Protein AF-0000000078570495 (afdb_homodimer)

Foldseek 3Di:
DPPPPPPPPPPPPPPPVPQVCLPDDPPLQLVLVFQWKFKWAFADWDPDPPLDDPQKTKTFIDTPGTLHHDPVDPDADRIEIFGHPVVSFTDDDDHGFIWIWTHYADPVRHHYGTPNHDIDRPVPDDPVRVVCSVVVVRDSDPDDPD/DPPPPPPPPPPPPPPPVPQVCLPDDPPLQLVLVFQWKFKWAWADWDPDPPLDDPQKTKTFIHTPGTLHHDPVDPDADRIEIFGHPVVSFTDDDDHGFIWIWTHYADPVRHHYGTPNHDIDRPVPDDPVRVVCSVVVVRDSDPDDPD

Secondary structure (DSSP, 8-state):
--------------------------HHHHHHH-SEEEEEEEEEEE--TTSSSTTEEEEEEEEEEEEE--TT-SS--SEEEEE-TTTS------TT-EEEEEEEEBTTSPEE--TTS-EEEGGGS-HHHHHHHHTT----------/--------------------------HHHHHHH-SEEEEEEEEEEE--TTSSSTTEEEEEEEEEEEEE--TT-SS--SEEEEE-TTTS------TT-EEEEEEEEBTTSPEEE-TTS-EEEGGGS-HHHHHHHHTT----------

Organism: NCBI:txid53326

Radius of gyration: 22.74 Å; Cα contacts (8 Å, |Δi|>4): 563; chains: 2; bounding box: 82×47×49 Å

Nearest PDB structures (foldseek):
  3ma2-assembly1_C  TM=8.320E-01  e=5.431E-08  Homo sapiens
  6n9d-assembly1_B  TM=8.183E-01  e=1.047E-07  Homo sapiens
  1uap-assembly1_A  TM=7.270E-01  e=1.012E-06  Homo sapiens
  1xwe-assembly1_A  TM=6.050E-01  e=6.772E-04  Homo sapiens
  7op0-assembly1_A  TM=6.459E-01  e=1.562E-03  Homo sapiens

InterPro domains:
  IPR001134 Netrin domain [PS50189] (20-140)
  IPR001820 Protease inhibitor I35 (TIMP) [PF00965] (19-134)
  IPR001820 Protease inhibitor I35 (TIMP) [PTHR11844] (4-133)
  IPR001820 Protease inhibitor I35 (TIMP) [SM00206] (20-146)
  IPR008993 Tissue inhibitor of metalloproteinases-like, OB-fold [G3DSA:2.40.50.120] (20-140)
  IPR008993 Tissue inhibitor of metalloproteinases-like, OB-fold [SSF50242] (20-145)

Solvent-accessible surface area (backbone atoms only — not comparable to full-atom values): 16804 Å² total; per-residue (Å²): 135,82,79,75,76,76,76,74,74,75,73,72,74,68,72,62,73,43,55,63,60,39,56,86,65,61,66,60,62,39,56,46,49,26,48,29,28,34,30,30,37,28,75,37,74,46,83,54,77,83,63,50,58,55,68,44,42,28,30,36,40,44,78,77,42,79,72,42,61,54,89,88,53,91,71,81,54,48,41,40,34,20,45,26,83,81,40,71,48,25,43,86,76,63,66,73,38,51,31,33,38,22,21,44,46,28,57,86,48,39,33,38,37,37,52,67,34,39,71,39,54,50,86,74,53,49,71,67,56,51,49,36,53,75,64,62,67,62,81,68,70,85,73,67,89,122,135,82,78,76,76,76,77,73,76,76,73,72,73,68,71,63,72,43,54,63,61,39,55,85,64,60,67,61,60,38,55,48,48,26,48,30,29,32,31,32,36,28,73,38,74,46,83,54,77,81,62,49,60,54,68,45,41,27,31,37,40,45,81,76,44,78,71,40,58,54,89,88,52,90,71,79,54,48,40,39,34,20,44,25,84,81,40,70,47,25,43,86,77,63,65,72,40,52,29,34,37,23,21,45,48,27,58,86,50,41,32,38,37,37,52,69,35,38,72,41,54,49,86,72,52,48,72,66,57,52,49,35,52,75,63,62,67,64,82,69,69,85,72,67,89,122

Sequence (292 aa):
MQMMLFMTVFFACTVVAHGCSCLEAPLEEMYCRSEYVTRVIVKGEDRSREAGPIGFIVYNVEHMKIYKKPGNVQELSTNVTTRGPQSYCGAPLEVGYDFLIGGSLSWNGMLDHSLCDLREHWDLLSPDEKDRLMCKAFKCGTEACSMQMMLFMTVFFACTVVAHGCSCLEAPLEEMYCRSEYVTRVIVKGEDRSREAGPIGFIVYNVEHMKIYKKPGNVQELSTNVTTRGPQSYCGAPLEVGYDFLIGGSLSWNGMLDHSLCDLREHWDLLSPDEKDRLMCKAFKCGTEACS

Structure (mmCIF, N/CA/C/O backbone):
data_AF-0000000078570495-model_v1
#
loop_
_entity.id
_entity.type
_entity.pdbx_description
1 polymer 'Uncharacterized protein'
#
loop_
_atom_site.group_PDB
_atom_site.id
_atom_site.type_symbol
_atom_site.label_atom_id
_atom_site.label_alt_id
_atom_site.label_comp_id
_atom_site.label_asym_id
_atom_site.label_entity_id
_atom_site.label_seq_id
_atom_site.pdbx_PDB_ins_code
_atom_site.Cartn_x
_atom_site.Cartn_y
_atom_site.Cartn_z
_atom_site.occupancy
_atom_site.B_iso_or_equiv
_atom_site.auth_seq_id
_atom_site.auth_comp_id
_atom_site.auth_asym_id
_atom_site.auth_atom_id
_atom_site.pdbx_PDB_model_num
ATOM 1 N N . MET A 1 1 ? -57.656 20.781 -25.797 1 39.16 1 MET A N 1
ATOM 2 C CA . MET A 1 1 ? -56.25 20.531 -26.141 1 39.16 1 MET A CA 1
ATOM 3 C C . MET A 1 1 ? -55.344 20.609 -24.906 1 39.16 1 MET A C 1
ATOM 5 O O . MET A 1 1 ? -54.938 21.703 -24.516 1 39.16 1 MET A O 1
ATOM 9 N N . GLN A 1 2 ? -55.844 19.922 -23.75 1 39.97 2 GLN A N 1
ATOM 10 C CA . GLN A 1 2 ? -55.188 19.719 -22.469 1 39.97 2 GLN A CA 1
ATOM 11 C C . GLN A 1 2 ? -53.781 19.141 -22.656 1 39.97 2 GLN A C 1
ATOM 13 O O . GLN A 1 2 ? -53.625 18.062 -23.25 1 39.97 2 GLN A O 1
ATOM 18 N N . MET A 1 3 ? -52.781 20.047 -22.844 1 39.97 3 MET A N 1
ATOM 19 C CA . MET A 1 3 ? -51.344 19.781 -22.812 1 39.97 3 MET A CA 1
ATOM 20 C C . MET A 1 3 ? -51 18.875 -21.625 1 39.97 3 MET A C 1
ATOM 22 O O . MET A 1 3 ? -51.219 19.266 -20.469 1 39.97 3 MET A O 1
ATOM 26 N N . MET A 1 4 ? -51.25 17.562 -21.703 1 38.94 4 MET A N 1
ATOM 27 C CA . MET A 1 4 ? -50.656 16.578 -20.797 1 38.94 4 MET A CA 1
ATOM 28 C C . MET A 1 4 ? -49.156 16.859 -20.609 1 38.94 4 MET A C 1
ATOM 30 O O . MET A 1 4 ? -48.375 16.828 -21.562 1 38.94 4 MET A O 1
ATOM 34 N N . LEU A 1 5 ? -48.781 17.812 -19.734 1 41.22 5 LEU A N 1
ATOM 35 C CA . LEU A 1 5 ? -47.438 18.016 -19.203 1 41.22 5 LEU A CA 1
ATOM 36 C C . LEU A 1 5 ? -46.812 16.688 -18.828 1 41.22 5 LEU A C 1
ATOM 38 O O . LEU A 1 5 ? -47.281 16 -17.922 1 41.22 5 LEU A O 1
ATOM 42 N N . PHE A 1 6 ? -46.312 15.938 -19.812 1 43.41 6 PHE A N 1
ATOM 43 C CA . PHE A 1 6 ? -45.375 14.828 -19.562 1 43.41 6 PHE A CA 1
ATOM 44 C C . PHE A 1 6 ? -44.25 15.25 -18.641 1 43.41 6 PHE A C 1
ATOM 46 O O . PHE A 1 6 ? -43.406 16.047 -19.016 1 43.41 6 PHE A O 1
ATOM 53 N N . MET A 1 7 ? -44.5 15.352 -17.328 1 40.94 7 MET A N 1
ATOM 54 C CA . MET A 1 7 ? -43.469 15.453 -16.312 1 40.94 7 MET A CA 1
ATOM 55 C C . MET A 1 7 ? -42.375 14.398 -16.562 1 40.94 7 MET A C 1
ATOM 57 O O . MET A 1 7 ? -42.625 13.203 -16.406 1 40.94 7 MET A O 1
ATOM 61 N N . THR A 1 8 ? -41.531 14.609 -17.594 1 44.56 8 THR A N 1
ATOM 62 C CA . THR A 1 8 ? -40.281 13.828 -17.703 1 44.56 8 THR A CA 1
ATOM 63 C C . THR A 1 8 ? -39.531 13.828 -16.391 1 44.56 8 THR A C 1
ATOM 65 O O . THR A 1 8 ? -39.062 14.883 -15.938 1 44.56 8 THR A O 1
ATOM 68 N N . VAL A 1 9 ? -39.969 13.039 -15.453 1 41.94 9 VAL A N 1
ATOM 69 C CA . VAL A 1 9 ? -39.156 12.75 -14.281 1 41.94 9 VAL A CA 1
ATOM 70 C C . VAL A 1 9 ? -37.75 12.359 -14.711 1 41.94 9 VAL A C 1
ATOM 72 O O . VAL A 1 9 ? -37.562 11.312 -15.336 1 41.94 9 VAL A O 1
ATOM 75 N N . PHE A 1 10 ? -36.969 13.375 -15.094 1 41.5 10 PHE A N 1
ATOM 76 C CA . PHE A 1 10 ? -35.531 13.188 -15.234 1 41.5 10 PHE A CA 1
ATOM 77 C C . PHE A 1 10 ? -34.938 12.492 -14 1 41.5 10 PHE A C 1
ATOM 79 O O . PHE A 1 10 ? -34.875 13.078 -12.922 1 41.5 10 PHE A O 1
ATOM 86 N N . PHE A 1 11 ? -35.188 11.195 -13.922 1 39.88 11 PHE A N 1
ATOM 87 C CA . PHE A 1 11 ? -34.469 10.414 -12.93 1 39.88 11 PHE A CA 1
ATOM 88 C C . PHE A 1 11 ? -32.969 10.594 -13.086 1 39.88 11 PHE A C 1
ATOM 90 O O . PHE A 1 11 ? -32.375 10.102 -14.047 1 39.88 11 PHE A O 1
ATOM 97 N N . ALA A 1 12 ? -32.438 11.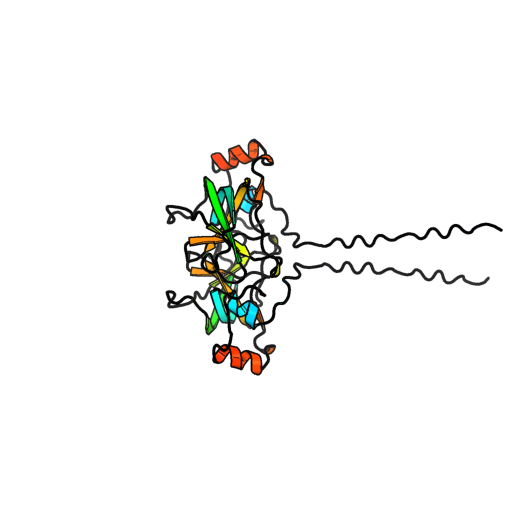75 -12.641 1 38.22 12 ALA A N 1
ATOM 98 C CA . ALA A 1 12 ? -31 11.914 -12.477 1 38.22 12 ALA A CA 1
ATOM 99 C C . ALA A 1 12 ? -30.375 10.688 -11.82 1 38.22 12 ALA A C 1
ATOM 101 O O . ALA A 1 12 ? -30.641 10.398 -10.648 1 38.22 12 ALA A O 1
ATOM 102 N N . CYS A 1 13 ? -30.203 9.641 -12.609 1 37.12 13 CYS A N 1
ATOM 103 C CA . CYS A 1 13 ? -29.281 8.609 -12.156 1 37.12 13 CYS A CA 1
ATOM 104 C C . CYS A 1 13 ? -28 9.219 -11.609 1 37.12 13 CYS A C 1
ATOM 106 O O . CYS A 1 13 ? -27.219 9.812 -12.352 1 37.12 13 CYS A O 1
ATOM 108 N N . THR A 1 14 ? -28.156 9.898 -10.492 1 37.22 14 THR A N 1
ATOM 109 C CA . THR A 1 14 ? -26.922 10.234 -9.805 1 37.22 14 THR A CA 1
ATOM 110 C C . THR A 1 14 ? -25.969 9.039 -9.781 1 37.22 14 THR A C 1
ATOM 112 O O . THR A 1 14 ? -26.312 7.984 -9.242 1 37.22 14 THR A O 1
ATOM 115 N N . VAL A 1 15 ? -25.422 8.773 -10.953 1 38.72 15 VAL A N 1
ATOM 116 C CA . VAL A 1 15 ? -24.25 7.902 -10.875 1 38.72 15 VAL A CA 1
ATOM 117 C C . VAL A 1 15 ? -23.406 8.297 -9.672 1 38.72 15 VAL A C 1
ATOM 119 O O . VAL A 1 15 ? -22.891 9.422 -9.602 1 38.72 15 VAL A O 1
ATOM 122 N N . VAL A 1 16 ? -23.891 7.992 -8.469 1 36.19 16 VAL A N 1
ATOM 123 C CA . VAL A 1 16 ? -22.938 8.039 -7.367 1 36.19 16 VAL A CA 1
ATOM 124 C C . VAL A 1 16 ? -21.641 7.355 -7.781 1 36.19 16 VAL A C 1
ATOM 126 O O . VAL A 1 16 ? -21.609 6.148 -8.031 1 36.19 16 VAL A O 1
ATOM 129 N N . ALA A 1 17 ? -20.906 7.953 -8.641 1 39.78 17 ALA A N 1
ATOM 130 C CA . ALA A 1 17 ? -19.531 7.492 -8.773 1 39.78 17 ALA A CA 1
ATOM 131 C C . ALA A 1 17 ? -18.969 7.02 -7.43 1 39.78 17 ALA A C 1
ATOM 133 O O . ALA A 1 17 ? -18.938 7.789 -6.469 1 39.78 17 ALA A O 1
ATOM 134 N N . HIS A 1 18 ? -19.422 5.922 -6.941 1 40.5 18 HIS A N 1
ATOM 135 C CA . HIS A 1 18 ? -18.844 5.344 -5.734 1 40.5 18 HIS A CA 1
ATOM 136 C C . HIS A 1 18 ? -17.312 5.359 -5.801 1 40.5 18 HIS A C 1
ATOM 138 O O . HIS A 1 18 ? -16.719 4.52 -6.469 1 40.5 18 HIS A O 1
ATOM 144 N N . GLY A 1 19 ? -16.672 6.453 -6.027 1 42.5 19 GLY A N 1
ATOM 145 C CA . GLY A 1 19 ? -15.258 6.488 -5.703 1 42.5 19 GLY A CA 1
ATOM 146 C C . GLY A 1 19 ? -14.891 5.566 -4.559 1 42.5 19 GLY A C 1
ATOM 147 O O . GLY A 1 19 ? -15.766 4.984 -3.912 1 42.5 19 GLY A O 1
ATOM 148 N N . CYS A 1 20 ? -13.562 4.812 -4.594 1 47.94 20 CYS A N 1
ATOM 149 C CA . CYS A 1 20 ? -13.133 4.039 -3.432 1 47.94 20 CYS A CA 1
ATOM 150 C C . CYS A 1 20 ? -13.523 4.742 -2.135 1 47.94 20 CYS A C 1
ATOM 152 O O . CYS A 1 20 ? -13.219 5.922 -1.949 1 47.94 20 CYS A O 1
ATOM 154 N N . SER A 1 21 ? -14.773 4.68 -1.753 1 47.34 21 SER A N 1
ATOM 155 C CA . SER A 1 21 ? -15.109 5.164 -0.418 1 47.34 21 SER A CA 1
ATOM 156 C C . SER A 1 21 ? -13.977 4.895 0.568 1 47.34 21 SER A C 1
ATOM 158 O O . SER A 1 21 ? -13.883 3.803 1.13 1 47.34 21 SER A O 1
ATOM 160 N N . CYS A 1 22 ? -12.664 4.957 0.155 1 53.16 22 CYS A N 1
ATOM 161 C CA . CYS A 1 22 ? -11.781 4.793 1.304 1 53.16 22 CYS A CA 1
ATOM 162 C C . CYS A 1 22 ? -12.383 5.434 2.549 1 53.16 22 CYS A C 1
ATOM 164 O O . CYS A 1 22 ? -12.797 6.59 2.516 1 53.16 22 CYS A O 1
ATOM 166 N N . LEU A 1 23 ? -13.383 4.66 3.146 1 53.81 23 LEU A N 1
ATOM 167 C CA . LEU A 1 23 ? -14.094 5.027 4.367 1 53.81 23 LEU A CA 1
ATOM 168 C C . LEU A 1 23 ? -13.281 6.02 5.195 1 53.81 23 LEU A C 1
ATOM 170 O O . LEU A 1 23 ? -12.086 5.809 5.426 1 53.81 23 LEU A O 1
ATOM 174 N N . GLU A 1 24 ? -13.734 7.211 5.246 1 67.25 24 GLU A N 1
ATOM 175 C CA . GLU A 1 24 ? -13.258 8.188 6.223 1 67.25 24 GLU A CA 1
ATOM 176 C C . GLU A 1 24 ? -13.289 7.605 7.637 1 67.25 24 GLU A C 1
ATOM 178 O O . GLU A 1 24 ? -14.312 7.078 8.07 1 67.25 24 GLU A O 1
ATOM 183 N N . ALA A 1 25 ? -12.188 7.262 8.266 1 81.88 25 ALA A N 1
ATOM 184 C CA . ALA A 1 25 ? -12.031 6.852 9.656 1 81.88 25 ALA A CA 1
ATOM 185 C C . ALA A 1 25 ? -11.57 8.016 10.523 1 81.88 25 ALA A C 1
ATOM 187 O O . ALA A 1 25 ? -10.984 8.984 10.016 1 81.88 25 ALA A O 1
ATOM 188 N N . PRO A 1 26 ? -12.07 8.023 11.82 1 87.5 26 PRO A N 1
ATOM 189 C CA . PRO A 1 26 ? -11.555 9.055 12.727 1 87.5 26 PRO A CA 1
ATOM 190 C C . PRO A 1 26 ? -10.031 9.148 12.711 1 87.5 26 PRO A C 1
ATOM 192 O O . PRO A 1 26 ? -9.352 8.156 12.43 1 87.5 26 PRO A O 1
ATOM 195 N N . LEU A 1 27 ? -9.5 10.305 13.055 1 93.19 27 LEU A N 1
ATOM 196 C CA . LEU A 1 27 ? -8.062 10.578 13.016 1 93.19 27 LEU A CA 1
ATOM 197 C C . LEU A 1 27 ? -7.297 9.562 13.852 1 93.19 27 LEU A C 1
ATOM 199 O O . LEU A 1 27 ? -6.25 9.062 13.43 1 93.19 27 LEU A O 1
ATOM 203 N N . GLU A 1 28 ? -7.832 9.25 15.016 1 91.88 28 GLU A N 1
ATOM 204 C CA . GLU A 1 28 ? -7.152 8.32 15.922 1 91.88 28 GLU A CA 1
ATOM 205 C C . GLU A 1 28 ? -6.953 6.957 15.266 1 91.88 28 GLU A C 1
ATOM 207 O O . GLU A 1 28 ? -5.871 6.375 15.352 1 91.88 28 GLU A O 1
ATOM 212 N N . GLU A 1 29 ? -7.914 6.453 14.656 1 87.44 29 GLU A N 1
ATOM 213 C CA . GLU A 1 29 ? -7.824 5.16 13.984 1 87.44 29 GLU A CA 1
ATOM 214 C C . GLU A 1 29 ? -6.805 5.199 12.852 1 87.44 29 GLU A C 1
ATOM 216 O O . GLU A 1 29 ? -6 4.281 12.695 1 87.44 29 GLU A O 1
ATOM 221 N N . MET A 1 30 ? -6.852 6.262 12.094 1 91.12 30 MET A N 1
ATOM 222 C CA . MET A 1 30 ? -5.918 6.395 10.977 1 91.12 30 MET A CA 1
ATOM 223 C C . MET A 1 30 ? -4.484 6.516 11.484 1 91.12 30 MET A C 1
ATOM 225 O O . MET A 1 30 ? -3.566 5.938 10.898 1 91.12 30 MET A O 1
ATOM 229 N N . TYR A 1 31 ? -4.375 7.23 12.555 1 93.31 31 TYR A N 1
ATOM 230 C CA . TYR A 1 31 ? -3.066 7.355 13.195 1 93.31 31 TYR A CA 1
ATOM 231 C C . TYR A 1 31 ? -2.537 5.992 13.625 1 93.31 31 TYR A C 1
ATOM 233 O O . TYR A 1 31 ? -1.381 5.656 13.352 1 93.31 31 TYR A O 1
ATOM 241 N N . CYS A 1 32 ? -3.383 5.219 14.18 1 91 32 CYS A N 1
ATOM 242 C CA . CYS A 1 32 ? -2.965 3.949 14.766 1 91 32 CYS A CA 1
ATOM 243 C C . CYS A 1 32 ? -2.613 2.938 13.68 1 91 32 CYS A C 1
ATOM 245 O O . CYS A 1 32 ? -1.708 2.121 13.859 1 91 32 CYS A O 1
ATOM 247 N N . ARG A 1 33 ? -3.111 2.992 12.562 1 87.62 33 ARG A N 1
ATOM 248 C CA . ARG A 1 33 ? -2.857 2.004 11.516 1 87.62 33 ARG A CA 1
ATOM 249 C C . ARG A 1 33 ? -1.683 2.422 10.641 1 87.62 33 ARG A C 1
ATOM 251 O O . ARG A 1 33 ? -1.211 1.642 9.812 1 87.62 33 ARG A O 1
ATOM 258 N N . SER A 1 34 ? -1.249 3.635 10.898 1 92.25 34 SER A N 1
ATOM 259 C CA . SER A 1 34 ? -0.154 4.145 10.078 1 92.25 34 SER A CA 1
ATOM 260 C C . SER A 1 34 ? 1.2 3.771 10.672 1 92.25 34 SER A C 1
ATOM 262 O O . SER A 1 34 ? 1.369 3.766 11.891 1 92.25 34 SER A O 1
ATOM 264 N N . GLU A 1 35 ? 2.15 3.533 9.82 1 91.56 35 GLU A N 1
ATOM 265 C CA . GLU A 1 35 ? 3.521 3.318 10.266 1 91.56 35 GLU A CA 1
ATOM 266 C C . GLU A 1 35 ? 4.262 4.645 10.438 1 91.56 35 GLU A C 1
ATOM 268 O O . GLU A 1 35 ? 5.148 4.762 11.289 1 91.56 35 GLU A O 1
ATOM 273 N N . TYR A 1 36 ? 3.84 5.539 9.664 1 95.44 36 TYR A N 1
ATOM 274 C CA . TYR A 1 36 ? 4.332 6.898 9.844 1 95.44 36 TYR A CA 1
ATOM 275 C C . TYR A 1 36 ? 3.188 7.902 9.828 1 95.44 36 TYR A C 1
ATOM 277 O O . TYR A 1 36 ? 2.152 7.664 9.203 1 95.44 36 TYR A O 1
ATOM 285 N N . VAL A 1 37 ? 3.359 8.977 10.516 1 97.62 37 VAL A N 1
ATOM 286 C CA . VAL A 1 37 ? 2.477 10.133 10.469 1 97.62 37 VAL A CA 1
ATOM 287 C C . VAL A 1 37 ? 3.307 11.414 10.531 1 97.62 37 VAL A C 1
ATOM 289 O O . VAL A 1 37 ? 4.113 11.602 11.445 1 97.62 37 VAL A O 1
ATOM 292 N N . THR A 1 38 ? 3.082 12.312 9.586 1 98.56 38 THR A N 1
ATOM 293 C CA . THR A 1 38 ? 3.895 13.523 9.516 1 98.56 38 THR A CA 1
ATOM 294 C C . THR A 1 38 ? 3.119 14.664 8.859 1 98.56 38 THR A C 1
ATOM 296 O O . THR A 1 38 ? 2.277 14.422 7.992 1 98.56 38 THR A O 1
ATOM 299 N N . ARG A 1 39 ? 3.346 15.82 9.367 1 98.81 39 ARG A N 1
ATOM 300 C CA . ARG A 1 39 ? 2.896 17.016 8.672 1 98.81 39 ARG A CA 1
ATOM 301 C C . ARG A 1 39 ? 3.898 17.438 7.602 1 98.81 39 ARG A C 1
ATOM 303 O O . ARG A 1 39 ? 5.094 17.562 7.875 1 98.81 39 ARG A O 1
ATOM 310 N N . VAL A 1 40 ? 3.4 17.703 6.418 1 98.81 40 VAL A N 1
ATOM 311 C CA . VAL A 1 40 ? 4.352 17.984 5.348 1 98.81 40 VAL A CA 1
ATOM 312 C C . VAL A 1 40 ? 3.838 19.141 4.496 1 98.81 40 VAL A C 1
ATOM 314 O O . VAL A 1 40 ? 2.627 19.359 4.402 1 98.81 40 VAL A O 1
ATOM 317 N N . ILE A 1 41 ? 4.801 19.859 3.896 1 98.88 41 ILE A N 1
ATOM 318 C CA . ILE A 1 41 ? 4.547 20.719 2.742 1 98.88 41 ILE A CA 1
ATOM 319 C C . ILE A 1 41 ? 5.012 20.016 1.469 1 98.88 41 ILE A C 1
ATOM 321 O O . ILE A 1 41 ? 6.145 19.531 1.398 1 98.88 41 ILE A O 1
ATOM 325 N N . VAL A 1 42 ? 4.121 19.906 0.521 1 98.69 42 VAL A N 1
ATOM 326 C CA . VAL A 1 42 ? 4.469 19.266 -0.746 1 98.69 42 VAL A CA 1
ATOM 327 C C . VAL A 1 42 ? 5.219 20.25 -1.634 1 98.69 42 VAL A C 1
ATOM 329 O O . VAL A 1 42 ? 4.664 21.281 -2.031 1 98.69 42 VAL A O 1
ATOM 332 N N . LYS A 1 43 ? 6.473 19.922 -1.957 1 98.56 43 LYS A N 1
ATOM 333 C CA . LYS A 1 43 ? 7.332 20.875 -2.672 1 98.56 43 LYS A CA 1
ATOM 334 C C . LYS A 1 43 ? 7.223 20.672 -4.18 1 98.56 43 LYS A C 1
ATOM 336 O O . LYS A 1 43 ? 7.402 21.625 -4.949 1 98.56 43 LYS A O 1
ATOM 341 N N . GLY A 1 44 ? 6.922 19.422 -4.652 1 97.62 44 GLY A N 1
ATOM 342 C CA . GLY A 1 44 ? 6.816 19.141 -6.078 1 97.62 44 GLY A CA 1
ATOM 343 C C . GLY A 1 44 ? 6.73 17.672 -6.402 1 97.62 44 GLY A C 1
ATOM 344 O O . GLY A 1 44 ? 6.719 16.828 -5.496 1 97.62 44 GLY A O 1
ATOM 345 N N . GLU A 1 45 ? 6.555 17.422 -7.676 1 95.06 45 GLU A N 1
ATOM 346 C CA . GLU A 1 45 ? 6.555 16.062 -8.203 1 95.06 45 GLU A CA 1
ATOM 347 C C . GLU A 1 45 ? 7.883 15.727 -8.867 1 95.06 45 GLU A C 1
ATOM 349 O O . GLU A 1 45 ? 8.43 16.547 -9.617 1 95.06 45 GLU A O 1
ATOM 354 N N . ASP A 1 46 ? 8.391 14.625 -8.445 1 92.38 46 ASP A N 1
ATOM 355 C CA . ASP A 1 46 ? 9.547 14.094 -9.156 1 92.38 46 ASP A CA 1
ATOM 356 C C . ASP A 1 46 ? 9.125 13.156 -10.281 1 92.38 46 ASP A C 1
ATOM 358 O O . ASP A 1 46 ? 8.703 12.023 -10.031 1 92.38 46 ASP A O 1
ATOM 362 N N . ARG A 1 47 ? 9.328 13.5 -11.484 1 83.12 47 ARG A N 1
ATOM 363 C CA . ARG A 1 47 ? 8.789 12.773 -12.633 1 83.12 47 ARG A CA 1
ATOM 364 C C . ARG A 1 47 ? 9.875 11.938 -13.305 1 83.12 47 ARG A C 1
ATOM 366 O O . ARG A 1 47 ? 9.648 11.344 -14.359 1 83.12 47 ARG A O 1
ATOM 373 N N . SER A 1 48 ? 11 11.914 -12.664 1 81.25 48 SER A N 1
ATOM 374 C CA . SER A 1 48 ? 12.055 11.102 -13.258 1 81.25 48 SER A CA 1
ATOM 375 C C . SER A 1 48 ? 11.742 9.617 -13.125 1 81.25 48 SER A C 1
ATOM 377 O O . SER A 1 48 ? 11.062 9.195 -12.18 1 81.25 48 SER A O 1
ATOM 379 N N . ARG A 1 49 ? 12.164 8.812 -14.055 1 68.5 49 ARG A N 1
ATOM 380 C CA . ARG A 1 49 ? 11.945 7.371 -14.07 1 68.5 49 ARG A CA 1
ATOM 381 C C . ARG A 1 49 ? 12.625 6.707 -12.875 1 68.5 49 ARG A C 1
ATOM 383 O O . ARG A 1 49 ? 12.211 5.629 -12.438 1 68.5 49 ARG A O 1
ATOM 390 N N . GLU A 1 50 ? 13.633 7.426 -12.406 1 75.38 50 GLU A N 1
ATOM 391 C CA . GLU A 1 50 ? 14.43 6.859 -11.32 1 75.38 50 GLU A CA 1
ATOM 392 C C . GLU A 1 50 ? 13.836 7.207 -9.961 1 75.38 50 GLU A C 1
ATOM 394 O O . GLU A 1 50 ? 14.289 6.703 -8.93 1 75.38 50 GLU A O 1
ATOM 399 N N . ALA A 1 51 ? 12.828 7.898 -10.07 1 74.31 51 ALA A N 1
ATOM 400 C CA . ALA A 1 51 ? 12.328 8.43 -8.805 1 74.31 51 ALA A CA 1
ATOM 401 C C . ALA A 1 51 ? 11.648 7.344 -7.98 1 74.31 51 ALA A C 1
ATOM 403 O O . ALA A 1 51 ? 11.711 7.355 -6.746 1 74.31 51 ALA A O 1
ATOM 404 N N . GLY A 1 52 ? 11.008 6.418 -8.758 1 77.12 52 GLY A N 1
ATOM 405 C CA . GLY A 1 52 ? 10.234 5.41 -8.047 1 77.12 52 GLY A CA 1
ATOM 406 C C . GLY A 1 52 ? 9.812 4.25 -8.93 1 77.12 52 GLY A C 1
ATOM 407 O O . GLY A 1 52 ? 10.25 4.145 -10.078 1 77.12 52 GLY A O 1
ATOM 408 N N . PRO A 1 53 ? 9.039 3.393 -8.297 1 78.94 53 PRO A N 1
ATOM 409 C CA . PRO A 1 53 ? 8.594 2.229 -9.062 1 78.94 53 PRO A CA 1
ATOM 410 C C . PRO A 1 53 ? 7.723 2.607 -10.266 1 78.94 53 PRO A C 1
ATOM 412 O O . PRO A 1 53 ? 7.129 3.689 -10.281 1 78.94 53 PRO A O 1
ATOM 415 N N . ILE A 1 54 ? 7.715 1.765 -11.18 1 80.06 54 ILE A N 1
ATOM 416 C CA . ILE A 1 54 ? 6.91 1.971 -12.375 1 80.06 54 ILE A CA 1
ATOM 417 C C . ILE A 1 54 ? 5.445 2.17 -11.984 1 80.06 54 ILE A C 1
ATOM 419 O O . ILE A 1 54 ? 4.914 1.431 -11.156 1 80.06 54 ILE A O 1
ATOM 423 N N . GLY A 1 55 ? 4.836 3.211 -12.57 1 82.25 55 GLY A N 1
ATOM 424 C CA . GLY A 1 55 ? 3.416 3.43 -12.359 1 82.25 55 GLY A CA 1
ATOM 425 C C . GLY A 1 55 ? 3.117 4.258 -11.125 1 82.25 55 GLY A C 1
ATOM 426 O O . GLY A 1 55 ? 1.952 4.48 -10.789 1 82.25 55 GLY A O 1
ATOM 427 N N . PHE A 1 56 ? 4.184 4.645 -10.508 1 87.75 56 PHE A N 1
ATOM 428 C CA . PHE A 1 56 ? 3.986 5.453 -9.312 1 87.75 56 PHE A CA 1
ATOM 429 C C . PHE A 1 56 ? 4.391 6.902 -9.57 1 87.75 56 PHE A C 1
ATOM 431 O O . PHE A 1 56 ? 5.156 7.184 -10.492 1 87.75 56 PHE A O 1
ATOM 438 N N . ILE A 1 57 ? 3.783 7.727 -8.773 1 92.44 57 ILE A N 1
ATOM 439 C CA . ILE A 1 57 ? 4.172 9.133 -8.695 1 92.44 57 ILE A CA 1
ATOM 440 C C . ILE A 1 57 ? 4.988 9.375 -7.43 1 92.44 57 ILE A C 1
ATOM 442 O O . ILE A 1 57 ? 4.656 8.859 -6.359 1 92.44 57 ILE A O 1
ATOM 446 N N . VAL A 1 58 ? 6.047 10.172 -7.578 1 95.81 58 VAL A N 1
ATOM 447 C CA . VAL A 1 58 ? 6.871 10.508 -6.418 1 95.81 58 VAL A CA 1
ATOM 448 C C . VAL A 1 58 ? 6.773 12.008 -6.133 1 95.81 58 VAL A C 1
ATOM 450 O O . VAL A 1 58 ? 6.973 12.828 -7.031 1 95.81 58 VAL A O 1
ATOM 453 N N . TYR A 1 59 ? 6.453 12.344 -4.871 1 97.5 59 TYR A N 1
ATOM 454 C CA . TYR A 1 59 ? 6.426 13.727 -4.414 1 97.5 59 TYR A CA 1
ATOM 455 C C . TYR A 1 59 ? 7.59 14.016 -3.475 1 97.5 59 TYR A C 1
ATOM 457 O O . TYR A 1 59 ? 7.926 13.188 -2.623 1 97.5 59 TYR A O 1
ATOM 465 N N . ASN A 1 60 ? 8.195 15.188 -3.693 1 98 60 ASN A N 1
ATOM 466 C CA . ASN A 1 60 ? 9.125 15.719 -2.705 1 98 60 ASN A CA 1
ATOM 467 C C . ASN A 1 60 ? 8.414 16.547 -1.645 1 98 60 ASN A C 1
ATOM 469 O O . ASN A 1 60 ? 7.629 17.438 -1.973 1 98 60 ASN A O 1
ATOM 473 N N . VAL A 1 61 ? 8.742 16.219 -0.402 1 98.44 61 VAL A N 1
ATOM 474 C CA . VAL A 1 61 ? 8.039 16.922 0.666 1 98.44 61 VAL A CA 1
ATOM 475 C C . VAL A 1 61 ? 9.047 17.469 1.671 1 98.44 61 VAL A C 1
ATOM 477 O O . VAL A 1 61 ? 10.203 17.062 1.694 1 98.44 61 VAL A O 1
ATOM 480 N N . GLU A 1 62 ? 8.664 18.453 2.365 1 98.69 62 GLU A N 1
ATOM 481 C CA . GLU A 1 62 ? 9.359 18.953 3.551 1 98.69 62 GLU A CA 1
ATOM 482 C C . GLU A 1 62 ? 8.609 18.578 4.824 1 98.69 62 GLU A C 1
ATOM 484 O O . GLU A 1 62 ? 7.445 18.953 5 1 98.69 62 GLU A O 1
ATOM 489 N N . HIS A 1 63 ? 9.297 17.844 5.672 1 98.62 63 HIS A N 1
ATOM 490 C CA . HIS A 1 63 ? 8.688 17.484 6.945 1 98.62 63 HIS A CA 1
ATOM 491 C C . HIS A 1 63 ? 8.633 18.688 7.887 1 98.62 63 HIS A C 1
ATOM 493 O O . HIS A 1 63 ? 9.68 19.219 8.289 1 98.62 63 HIS A O 1
ATOM 499 N N . MET A 1 64 ? 7.473 19.094 8.242 1 98.62 64 MET A N 1
ATOM 500 C CA . MET A 1 64 ? 7.309 20.172 9.211 1 98.62 64 MET A CA 1
ATOM 501 C C . MET A 1 64 ? 7.336 19.625 10.641 1 98.62 64 MET A C 1
ATOM 503 O O . MET A 1 64 ? 7.84 20.297 11.547 1 98.62 64 MET A O 1
ATOM 507 N N . LYS A 1 65 ? 6.789 18.453 10.805 1 97.81 65 LYS A N 1
ATOM 508 C CA . LYS A 1 65 ? 6.781 17.75 12.078 1 97.81 65 LYS A CA 1
ATOM 509 C C . LYS A 1 65 ? 6.461 16.266 11.883 1 97.81 65 LYS A C 1
ATOM 511 O O . LYS A 1 65 ? 5.527 15.922 11.156 1 97.81 65 LYS A O 1
ATOM 516 N N . ILE A 1 66 ? 7.25 15.438 12.477 1 97.75 66 ILE A N 1
ATOM 517 C CA . ILE A 1 66 ? 7.008 14 12.445 1 97.75 66 ILE A CA 1
ATOM 518 C C . ILE A 1 66 ? 6.32 13.562 13.742 1 97.75 66 ILE A C 1
ATOM 520 O O . ILE A 1 66 ? 6.867 13.742 14.828 1 97.75 66 ILE A O 1
ATOM 524 N N . TYR A 1 67 ? 5.148 12.945 13.586 1 97.12 67 TYR A N 1
ATOM 525 C CA . TYR A 1 67 ? 4.363 12.562 14.75 1 97.12 67 TYR A CA 1
ATOM 526 C C . TYR A 1 67 ? 4.512 11.07 15.047 1 97.12 67 TYR A C 1
ATOM 528 O O . TYR A 1 67 ? 4.254 10.625 16.172 1 97.12 67 TYR A O 1
ATOM 536 N N . LYS A 1 68 ? 4.859 10.312 14.047 1 95 68 LYS A N 1
ATOM 537 C CA . LYS A 1 68 ? 4.988 8.867 14.195 1 95 68 LYS A CA 1
ATOM 538 C C . LYS A 1 68 ? 5.984 8.297 13.195 1 95 68 LYS A C 1
ATOM 540 O O . LYS A 1 68 ? 5.992 8.688 12.023 1 95 68 LYS A O 1
ATOM 545 N N . LYS A 1 69 ? 6.805 7.434 13.594 1 94.06 69 LYS A N 1
ATOM 546 C CA . LYS A 1 69 ? 7.695 6.625 12.766 1 94.06 69 LYS A CA 1
ATOM 547 C C . LYS A 1 69 ? 8.188 5.398 13.523 1 94.06 69 LYS A C 1
ATOM 549 O O . LYS A 1 69 ? 8.203 5.395 14.758 1 94.06 69 LYS A O 1
ATOM 554 N N . PRO A 1 70 ? 8.578 4.387 12.789 1 89.69 70 PRO A N 1
ATOM 555 C CA . PRO A 1 70 ? 9.148 3.252 13.516 1 89.69 70 PRO A CA 1
ATOM 556 C C . PRO A 1 70 ? 10.398 3.625 14.312 1 89.69 70 PRO A C 1
ATOM 558 O O . PRO A 1 70 ? 11.148 4.516 13.898 1 89.69 70 PRO A O 1
ATOM 561 N N . GLY A 1 71 ? 10.656 2.961 15.375 1 88.94 71 GLY A N 1
ATOM 562 C CA . GLY A 1 71 ? 11.758 3.264 16.266 1 88.94 71 GLY A CA 1
ATOM 563 C C . GLY A 1 71 ? 13.117 3.123 15.617 1 88.94 71 GLY A C 1
ATOM 564 O O . GLY A 1 71 ? 14.055 3.834 15.969 1 88.94 71 GLY A O 1
ATOM 565 N N . ASN A 1 72 ? 13.219 2.258 14.664 1 86.5 72 ASN A N 1
ATOM 566 C CA . ASN A 1 72 ? 14.523 1.987 14.055 1 86.5 72 ASN A CA 1
ATOM 567 C C . ASN A 1 72 ? 14.773 2.885 12.844 1 86.5 72 ASN A C 1
ATOM 569 O O . ASN A 1 72 ? 15.781 2.742 12.164 1 86.5 72 ASN A O 1
ATOM 573 N N . VAL A 1 73 ? 13.883 3.701 12.594 1 86.69 73 VAL A N 1
ATOM 574 C CA . VAL A 1 73 ? 14.023 4.66 11.508 1 86.69 73 VAL A CA 1
ATOM 575 C C . VAL A 1 73 ? 14.414 6.027 12.07 1 86.69 73 VAL A C 1
ATOM 577 O O . VAL A 1 73 ? 13.688 6.605 12.875 1 86.69 73 VAL A O 1
ATOM 580 N N . GLN A 1 74 ? 15.555 6.535 11.742 1 85.69 74 GLN A N 1
ATOM 581 C CA . GLN A 1 74 ? 16.031 7.805 12.273 1 85.69 74 GLN A CA 1
ATOM 582 C C . GLN A 1 74 ? 15.367 8.984 11.57 1 85.69 74 GLN A C 1
ATOM 584 O O . GLN A 1 74 ? 14.914 9.93 12.227 1 85.69 74 GLN A O 1
ATOM 589 N N . GLU A 1 75 ? 15.398 8.867 10.195 1 93.31 75 GLU A N 1
ATOM 590 C CA . GLU A 1 75 ? 14.805 9.945 9.406 1 93.31 75 GLU A CA 1
ATOM 591 C C . GLU A 1 75 ? 13.828 9.398 8.367 1 93.31 75 GLU A C 1
ATOM 593 O O . GLU A 1 75 ? 14.086 8.367 7.742 1 93.31 75 GLU A O 1
ATOM 598 N N . LEU A 1 76 ? 12.727 10.117 8.305 1 96.44 76 LEU A N 1
ATOM 599 C CA . LEU A 1 76 ? 11.789 9.758 7.25 1 96.44 76 LEU A CA 1
ATOM 600 C C . LEU A 1 76 ? 12.258 10.305 5.902 1 96.44 76 LEU A C 1
ATOM 602 O O . LEU A 1 76 ? 12.773 11.422 5.828 1 96.44 76 LEU A O 1
ATOM 606 N N . SER A 1 77 ? 12.031 9.547 4.895 1 96.25 77 SER A N 1
ATOM 607 C CA . SER A 1 77 ? 12.32 9.992 3.533 1 96.25 77 SER A CA 1
ATOM 608 C C . SER A 1 77 ? 11.539 11.258 3.184 1 96.25 77 SER A C 1
ATOM 610 O O . SER A 1 77 ? 10.414 11.445 3.65 1 96.25 77 SER A O 1
ATOM 612 N N . THR A 1 78 ? 12.148 12.094 2.342 1 97.44 78 THR A N 1
ATOM 613 C CA . THR A 1 78 ? 11.438 13.258 1.835 1 97.44 78 THR A CA 1
ATOM 614 C C . THR A 1 78 ? 10.672 12.906 0.562 1 97.44 78 THR A C 1
ATOM 616 O O . THR A 1 78 ? 10.062 13.781 -0.06 1 97.44 78 THR A O 1
ATOM 619 N N . ASN A 1 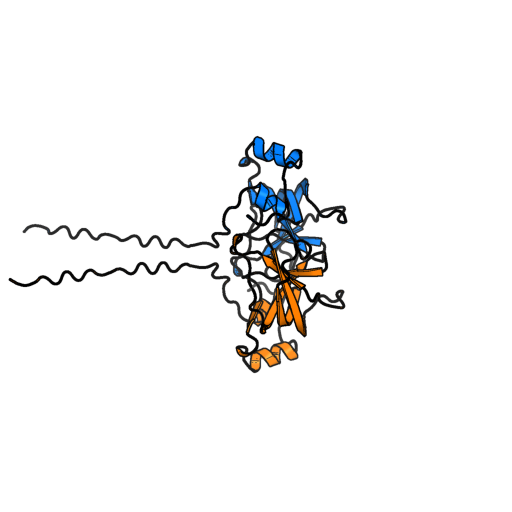79 ? 10.711 11.695 0.123 1 96.56 79 ASN A N 1
ATOM 620 C CA . ASN A 1 79 ? 9.984 11.211 -1.047 1 96.56 79 ASN A CA 1
ATOM 621 C C . ASN A 1 79 ? 8.758 10.398 -0.647 1 96.56 79 ASN A C 1
ATOM 623 O O . ASN A 1 79 ? 8.883 9.375 0.033 1 96.56 79 ASN A O 1
ATOM 627 N N . VAL A 1 80 ? 7.656 10.828 -1.047 1 97.56 80 VAL A N 1
ATOM 628 C CA . VAL A 1 80 ? 6.391 10.125 -0.862 1 97.56 80 VAL A CA 1
ATOM 629 C C . VAL A 1 80 ? 5.938 9.523 -2.189 1 97.56 80 VAL A C 1
ATOM 631 O O . VAL A 1 80 ? 5.84 10.219 -3.197 1 97.56 80 VAL A O 1
ATOM 634 N N . THR A 1 81 ? 5.68 8.266 -2.172 1 94.69 81 THR A N 1
ATOM 635 C CA . THR A 1 81 ? 5.27 7.562 -3.383 1 94.69 81 THR A CA 1
ATOM 636 C C . THR A 1 81 ? 3.789 7.191 -3.316 1 94.69 81 THR A C 1
ATOM 638 O O . THR A 1 81 ? 3.289 6.801 -2.26 1 94.69 81 THR A O 1
ATOM 641 N N . THR A 1 82 ? 3.117 7.344 -4.43 1 92.88 82 THR A N 1
ATOM 642 C CA . THR A 1 82 ? 1.727 6.918 -4.555 1 92.88 82 THR A CA 1
ATOM 643 C C . THR A 1 82 ? 1.457 6.348 -5.945 1 92.88 82 THR A C 1
ATOM 645 O O . THR A 1 82 ? 2.15 6.688 -6.906 1 92.88 82 THR A O 1
ATOM 648 N N . ARG A 1 83 ? 0.526 5.492 -5.996 1 87 83 ARG A N 1
ATOM 649 C CA . ARG A 1 83 ? 0.158 4.922 -7.289 1 87 83 ARG A CA 1
ATOM 650 C C . ARG A 1 83 ? -0.366 5.996 -8.234 1 87 83 ARG A C 1
ATOM 652 O O . ARG A 1 83 ? -1.002 6.961 -7.797 1 87 83 ARG A O 1
ATOM 659 N N . GLY A 1 84 ? -0.126 5.809 -9.523 1 83.81 84 GLY A N 1
ATOM 660 C CA . GLY A 1 84 ? -0.561 6.754 -10.539 1 83.81 84 GLY A CA 1
ATOM 661 C C . GLY A 1 84 ? -2.047 6.672 -10.836 1 83.81 84 GLY A C 1
ATOM 662 O O . GLY A 1 84 ? -2.758 5.855 -10.242 1 83.81 84 GLY A O 1
ATOM 663 N N . PRO A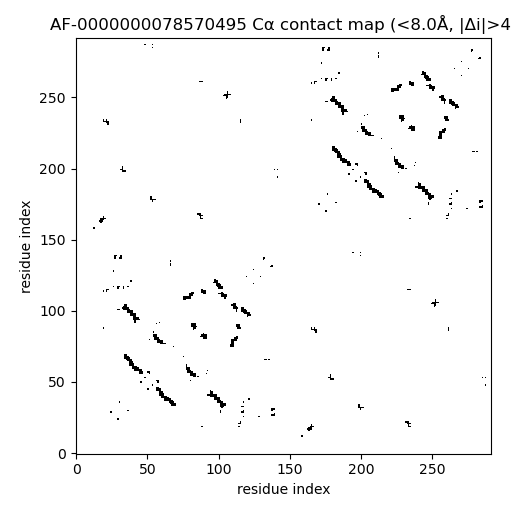 1 85 ? -2.484 7.637 -11.641 1 75.12 85 PRO A N 1
ATOM 664 C CA . PRO A 1 85 ? -3.918 7.754 -11.922 1 75.12 85 PRO A CA 1
ATOM 665 C C . PRO A 1 85 ? -4.496 6.504 -12.586 1 75.12 85 PRO A C 1
ATOM 667 O O . PRO A 1 85 ? -5.695 6.246 -12.484 1 75.12 85 PRO A O 1
ATOM 670 N N . GLN A 1 86 ? -3.631 5.75 -13.219 1 68.5 86 GLN A N 1
ATOM 671 C CA . GLN A 1 86 ? -4.113 4.555 -13.898 1 68.5 86 GLN A CA 1
ATOM 672 C C . GLN A 1 86 ? -4.578 3.5 -12.898 1 68.5 86 GLN A C 1
ATOM 674 O O . GLN A 1 86 ? -5.301 2.57 -13.258 1 68.5 86 GLN A O 1
ATOM 679 N N . SER A 1 87 ? -4.137 3.461 -11.617 1 67.25 87 SER A N 1
ATOM 680 C CA . SER A 1 87 ? -4.43 2.412 -10.641 1 67.25 87 SER A CA 1
ATOM 681 C C . SER A 1 87 ? -5.684 2.738 -9.844 1 67.25 87 SER A C 1
ATOM 683 O O . SER A 1 87 ? -6.332 1.839 -9.297 1 67.25 87 SER A O 1
ATOM 685 N N . TYR A 1 88 ? -6.191 3.904 -9.844 1 68.31 88 TYR A N 1
ATOM 686 C CA . TYR A 1 88 ? -7.324 4.402 -9.07 1 68.31 88 TYR A CA 1
ATOM 687 C C . TYR A 1 88 ? -7.086 4.227 -7.574 1 68.31 88 TYR A C 1
ATOM 689 O O . TYR A 1 88 ? -7.992 4.43 -6.766 1 68.31 88 TYR A O 1
ATOM 697 N N . CYS A 1 89 ? -5.996 3.717 -7.051 1 80.44 89 CYS A N 1
ATOM 698 C CA . CYS A 1 89 ? -5.672 3.512 -5.645 1 80.44 89 CYS A CA 1
ATOM 699 C C . CYS A 1 89 ? -4.668 4.551 -5.16 1 80.44 89 CYS A C 1
ATOM 701 O O . CYS A 1 89 ? -4.383 4.633 -3.965 1 80.44 89 CYS A O 1
ATOM 703 N N . GLY A 1 90 ? -4.234 5.312 -6.043 1 85.5 90 GLY A N 1
ATOM 704 C CA . GLY A 1 90 ? -3.27 6.332 -5.664 1 85.5 90 GLY A CA 1
ATOM 705 C C . GLY A 1 90 ? -3.902 7.523 -4.965 1 85.5 90 GLY A C 1
ATOM 706 O O . GLY A 1 90 ? -5.129 7.641 -4.922 1 85.5 90 GLY A O 1
ATOM 707 N N . ALA A 1 91 ? -3.119 8.328 -4.391 1 90.06 91 ALA A N 1
ATOM 708 C CA . ALA A 1 91 ? -3.537 9.539 -3.686 1 90.06 91 ALA A CA 1
ATOM 709 C C . ALA A 1 91 ? -2.646 10.719 -4.055 1 90.06 91 ALA A C 1
ATOM 711 O O . ALA A 1 91 ? -1.78 11.125 -3.271 1 90.06 91 ALA A O 1
ATOM 712 N N . PRO A 1 92 ? -2.982 11.234 -5.156 1 92.25 92 PRO A N 1
ATOM 713 C CA . PRO A 1 92 ? -2.15 12.375 -5.551 1 92.25 92 PRO A CA 1
ATOM 714 C C . PRO A 1 92 ? -2.184 13.508 -4.531 1 92.25 92 PRO A C 1
ATOM 716 O O . PRO A 1 92 ? -3.23 13.781 -3.936 1 92.25 92 PRO A O 1
ATOM 719 N N . LEU A 1 93 ? -1.036 14.141 -4.344 1 95.62 93 LEU A N 1
ATOM 720 C CA . LEU A 1 93 ? -0.908 15.266 -3.422 1 95.62 93 LEU A CA 1
ATOM 721 C C . LEU A 1 93 ? -0.809 16.578 -4.18 1 95.62 93 LEU A C 1
ATOM 723 O O . LEU A 1 93 ? -0.174 16.656 -5.234 1 95.62 93 LEU A O 1
ATOM 727 N N . GLU A 1 94 ? -1.446 17.562 -3.623 1 96.69 94 GLU A N 1
ATOM 728 C CA . GLU A 1 94 ? -1.379 18.891 -4.238 1 96.69 94 GLU A CA 1
ATOM 729 C C . GLU A 1 94 ? -0.114 19.625 -3.814 1 96.69 94 GLU A C 1
ATOM 731 O O . GLU A 1 94 ? 0.127 19.828 -2.623 1 96.69 94 GLU A O 1
ATOM 736 N N . VAL A 1 95 ? 0.637 20.062 -4.812 1 97.69 95 VAL A N 1
ATOM 737 C CA . VAL A 1 95 ? 1.887 20.781 -4.555 1 97.69 95 VAL A CA 1
ATOM 738 C C . VAL A 1 95 ? 1.595 22.109 -3.867 1 97.69 95 VAL A C 1
ATOM 740 O O . VAL A 1 95 ? 0.658 22.812 -4.242 1 97.69 95 VAL A O 1
ATOM 743 N N . GLY A 1 96 ? 2.348 22.422 -2.855 1 98.12 96 GLY A N 1
ATOM 744 C CA . GLY A 1 96 ? 2.221 23.703 -2.158 1 98.12 96 GLY A CA 1
ATOM 745 C C . GLY A 1 96 ? 1.323 23.625 -0.937 1 98.12 96 GLY A C 1
ATOM 746 O O . GLY A 1 96 ? 1.248 24.562 -0.153 1 98.12 96 GLY A O 1
ATOM 747 N N . TYR A 1 97 ? 0.704 22.578 -0.799 1 97.94 97 TYR A N 1
ATOM 748 C CA . TYR A 1 97 ? -0.258 22.469 0.292 1 97.94 97 TYR A CA 1
ATOM 749 C C . TYR A 1 97 ? 0.381 21.844 1.522 1 97.94 97 TYR A C 1
ATOM 751 O O . TYR A 1 97 ? 1.4 21.156 1.418 1 97.94 97 TYR A O 1
ATOM 759 N N . ASP A 1 98 ? -0.182 22.156 2.639 1 98.44 98 ASP A N 1
ATOM 760 C CA . ASP A 1 98 ? 0.195 21.688 3.969 1 98.44 98 ASP A CA 1
ATOM 761 C C . ASP A 1 98 ? -0.71 20.547 4.426 1 98.44 98 ASP A C 1
ATOM 763 O O . ASP A 1 98 ? -1.897 20.75 4.684 1 98.44 98 ASP A O 1
ATOM 767 N N . PHE A 1 99 ? -0.092 19.328 4.531 1 98.56 99 PHE A N 1
ATOM 768 C CA . PHE A 1 99 ? -0.893 18.141 4.824 1 98.56 99 PHE A CA 1
ATOM 769 C C . PHE A 1 99 ? -0.395 17.453 6.086 1 98.56 99 PHE A C 1
ATOM 771 O O . PHE A 1 99 ? 0.79 17.531 6.418 1 98.56 99 PHE A O 1
ATOM 778 N N . LEU A 1 100 ? -1.352 16.812 6.754 1 98.69 100 LEU A N 1
ATOM 779 C CA . LEU A 1 100 ? -1.049 15.664 7.594 1 98.69 100 LEU A CA 1
ATOM 780 C C . LEU A 1 100 ? -1.253 14.367 6.828 1 98.69 100 LEU A C 1
ATOM 782 O O . LEU A 1 100 ? -2.357 14.086 6.355 1 98.69 100 LEU A O 1
ATOM 786 N N . ILE A 1 101 ? -0.16 13.602 6.668 1 98.38 101 ILE A N 1
ATOM 787 C CA . ILE A 1 101 ? -0.307 12.336 5.969 1 98.38 101 ILE A CA 1
ATOM 788 C C . ILE A 1 101 ? 0.241 11.203 6.832 1 98.38 101 ILE A C 1
ATOM 790 O O . ILE A 1 101 ? 1.077 11.43 7.707 1 98.38 101 ILE A O 1
ATOM 794 N N . GLY A 1 102 ? -0.243 10.039 6.59 1 96.81 102 GLY A N 1
ATOM 795 C CA . GLY A 1 102 ? 0.228 8.781 7.145 1 96.81 102 GLY A CA 1
ATOM 796 C C . GLY A 1 102 ? 0.144 7.629 6.16 1 96.81 102 GLY A C 1
ATOM 797 O O . GLY A 1 102 ? -0.607 7.691 5.188 1 96.81 102 GLY A O 1
ATOM 798 N N . GLY A 1 103 ? 0.838 6.648 6.43 1 94.31 103 GLY A N 1
ATOM 799 C CA . GLY A 1 103 ? 0.868 5.48 5.566 1 94.31 103 GLY A CA 1
ATOM 800 C C . GLY A 1 103 ? 1.875 4.434 6.008 1 94.31 103 GLY A C 1
ATOM 801 O O . GLY A 1 103 ? 2.064 4.215 7.207 1 94.31 103 GLY A O 1
ATOM 802 N N . SER A 1 104 ? 2.422 3.766 4.988 1 92.38 104 SER A N 1
ATOM 803 C CA . SER A 1 104 ? 3.365 2.688 5.27 1 92.38 104 SER A CA 1
ATOM 804 C C . SER A 1 104 ? 4.75 3.008 4.719 1 92.38 104 SER A C 1
ATOM 806 O O . SER A 1 104 ? 4.895 3.879 3.857 1 92.38 104 SER A O 1
ATOM 808 N N . LEU A 1 105 ? 5.719 2.332 5.297 1 92.81 105 LEU A N 1
ATOM 809 C CA . LEU A 1 105 ? 7.098 2.475 4.836 1 92.81 105 LEU A CA 1
ATOM 810 C C . LEU A 1 105 ? 7.492 1.309 3.936 1 92.81 105 LEU A C 1
ATOM 812 O O . LEU A 1 105 ? 7.246 0.148 4.273 1 92.8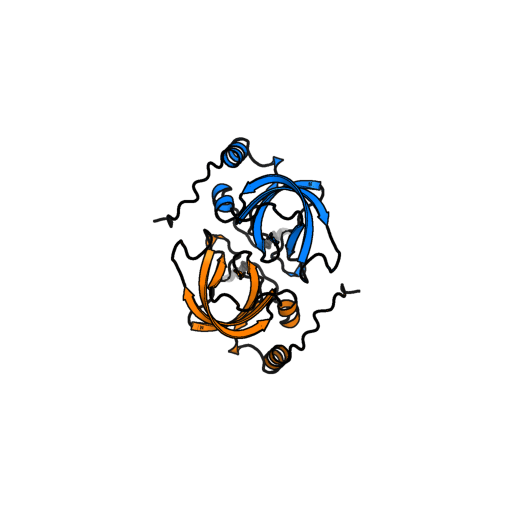1 105 LEU A O 1
ATOM 816 N N . SER A 1 106 ? 8.094 1.626 2.803 1 89.19 106 SER A N 1
ATOM 817 C CA . SER A 1 106 ? 8.594 0.603 1.892 1 89.19 106 SER A CA 1
ATOM 818 C C . SER A 1 106 ? 9.945 0.061 2.354 1 89.19 106 SER A C 1
ATOM 820 O O . SER A 1 106 ? 10.594 0.655 3.217 1 89.19 106 SER A O 1
ATOM 822 N N . TRP A 1 107 ? 10.359 -0.977 1.737 1 86.75 107 TRP A N 1
ATOM 823 C CA . TRP A 1 107 ? 11.609 -1.644 2.092 1 86.75 107 TRP A CA 1
ATOM 824 C C . TRP A 1 107 ? 12.805 -0.738 1.819 1 86.75 107 TRP A C 1
ATOM 826 O O . TRP A 1 107 ? 13.828 -0.826 2.506 1 86.75 107 TRP A O 1
ATOM 836 N N . ASN A 1 108 ? 12.68 0.145 0.865 1 85.44 108 ASN A N 1
ATOM 837 C CA . ASN A 1 108 ? 13.773 1.029 0.479 1 85.44 108 ASN A CA 1
ATOM 838 C C . ASN A 1 108 ? 13.703 2.359 1.223 1 85.44 108 ASN A C 1
ATOM 840 O O . ASN A 1 108 ? 14.453 3.291 0.907 1 85.44 108 ASN A O 1
ATOM 844 N N . GLY A 1 109 ? 12.711 2.51 2.098 1 87.69 109 GLY A N 1
ATOM 845 C CA . GLY A 1 109 ? 12.625 3.682 2.953 1 87.69 109 GLY A CA 1
ATOM 846 C C . GLY A 1 109 ? 11.641 4.719 2.445 1 87.69 109 GLY A C 1
ATOM 847 O O . GLY A 1 109 ? 11.359 5.703 3.135 1 87.69 109 GLY A O 1
ATOM 848 N N . MET A 1 110 ? 11.172 4.586 1.258 1 90.38 110 MET A N 1
ATOM 849 C CA . MET A 1 110 ? 10.211 5.551 0.72 1 90.38 110 MET A CA 1
ATOM 850 C C . MET A 1 110 ? 8.898 5.492 1.486 1 90.38 110 MET A C 1
ATOM 852 O O . MET A 1 110 ? 8.555 4.457 2.062 1 90.38 110 MET A O 1
ATOM 856 N N . LEU A 1 111 ? 8.266 6.594 1.497 1 96.25 111 LEU A N 1
ATOM 857 C CA . LEU A 1 111 ? 6.953 6.664 2.129 1 96.25 111 LEU A CA 1
ATOM 858 C C . LEU A 1 111 ? 5.855 6.289 1.142 1 96.25 111 LEU A C 1
ATOM 860 O O . LEU A 1 111 ? 5.711 6.922 0.094 1 96.25 111 LEU A O 1
ATOM 864 N N . ASP A 1 112 ? 5.16 5.289 1.459 1 93.88 112 ASP A N 1
ATOM 865 C CA . ASP A 1 112 ? 4.039 4.859 0.626 1 93.88 112 ASP A CA 1
ATOM 866 C C . ASP A 1 112 ? 2.73 5.492 1.097 1 93.88 112 ASP A C 1
ATOM 868 O O . ASP A 1 112 ? 2.406 5.449 2.285 1 93.88 112 ASP A O 1
ATOM 872 N N . HIS A 1 113 ? 2.035 6.047 0.136 1 94.38 113 HIS A N 1
ATOM 873 C CA . HIS A 1 113 ? 0.795 6.758 0.423 1 94.38 113 HIS A CA 1
ATOM 874 C C . HIS A 1 113 ? -0.305 6.371 -0.558 1 94.38 113 HIS A C 1
ATOM 876 O O . HIS A 1 113 ? -0.074 6.316 -1.769 1 94.38 113 HIS A O 1
ATOM 882 N N . SER A 1 114 ? -1.415 6.039 -0.089 1 90.12 114 SER A N 1
ATOM 883 C CA . SER A 1 114 ? -2.539 5.645 -0.931 1 90.12 114 SER A CA 1
ATOM 884 C C . SER A 1 114 ? -3.828 6.328 -0.487 1 90.12 114 SER A C 1
ATOM 886 O O . SER A 1 114 ? -3.861 6.984 0.557 1 90.12 114 SER A O 1
ATOM 888 N N . LEU A 1 115 ? -4.82 6.117 -1.238 1 88.06 115 LEU A N 1
ATOM 889 C CA . LEU A 1 115 ? -6.102 6.777 -1.012 1 88.06 115 LEU A CA 1
ATOM 890 C C . LEU A 1 115 ? -6.73 6.309 0.296 1 88.06 115 LEU A C 1
ATOM 892 O O . LEU A 1 115 ? -7.582 6.996 0.861 1 88.06 115 LEU A O 1
ATOM 896 N N . CYS A 1 116 ? -6.297 5.23 0.831 1 85.81 116 CYS A N 1
ATOM 897 C CA . CYS A 1 116 ? -6.871 4.672 2.051 1 85.81 116 CYS A CA 1
ATOM 898 C C . CYS A 1 116 ? -6.055 5.082 3.271 1 85.81 116 CYS A C 1
ATOM 900 O O . CYS A 1 116 ? -6.379 4.699 4.398 1 85.81 116 CYS A O 1
ATOM 902 N N . ASP A 1 117 ? -5.094 5.828 3.068 1 91.69 117 ASP A N 1
ATOM 903 C CA . ASP A 1 117 ? -4.223 6.254 4.156 1 91.69 117 ASP A CA 1
ATOM 904 C C . ASP A 1 117 ? -4.66 7.605 4.715 1 91.69 117 ASP A C 1
ATOM 906 O O . ASP A 1 117 ? -5.531 8.266 4.145 1 91.69 117 ASP A O 1
ATOM 910 N N . LEU A 1 118 ? -4.082 7.949 5.836 1 94.25 118 LEU A N 1
ATOM 911 C CA . LEU A 1 118 ? -4.348 9.227 6.492 1 94.25 118 LEU A CA 1
ATOM 912 C C . LEU A 1 118 ? -3.941 10.391 5.594 1 94.25 118 LEU A C 1
ATOM 914 O O . LEU A 1 118 ? -2.807 10.445 5.113 1 94.25 118 LEU A O 1
ATOM 918 N N . ARG A 1 119 ? -4.875 11.258 5.375 1 96.06 119 ARG A N 1
ATOM 919 C CA . ARG A 1 119 ? -4.621 12.492 4.637 1 96.06 119 ARG A CA 1
ATOM 920 C C . ARG A 1 119 ? -5.57 13.602 5.082 1 96.06 119 ARG A C 1
ATOM 922 O O . ARG A 1 119 ? -6.789 13.461 4.969 1 96.06 119 ARG A O 1
ATOM 929 N N . GLU A 1 120 ? -5.027 14.672 5.582 1 96.69 120 GLU A N 1
ATOM 930 C CA . GLU A 1 120 ? -5.812 15.828 6 1 96.69 120 GLU A CA 1
ATOM 931 C C . GLU A 1 120 ? -5.07 17.125 5.711 1 96.69 120 GLU A C 1
ATOM 933 O O . GLU A 1 120 ? -3.869 17.234 5.969 1 96.69 120 GLU A O 1
ATOM 938 N N . HIS A 1 121 ? -5.832 18.031 5.074 1 97.56 121 HIS A N 1
ATOM 939 C CA . HIS A 1 121 ? -5.254 19.375 5.074 1 97.56 121 HIS A CA 1
ATOM 940 C C . HIS A 1 121 ? -5.016 19.875 6.496 1 97.56 121 HIS A C 1
ATOM 942 O O . HIS A 1 121 ? -5.906 19.797 7.344 1 97.56 121 HIS A O 1
ATOM 948 N N . TRP A 1 122 ? -3.842 20.344 6.727 1 97.94 122 TRP A N 1
ATOM 949 C CA . TRP A 1 122 ? -3.465 20.719 8.086 1 97.94 122 TRP A CA 1
ATOM 950 C C . TRP A 1 122 ? -4.434 21.75 8.656 1 97.94 122 TRP A C 1
ATOM 952 O O . TRP A 1 122 ? -4.809 21.672 9.828 1 97.94 122 TRP A O 1
ATOM 962 N N . ASP A 1 123 ? -4.883 22.672 7.797 1 97.19 123 ASP A N 1
ATOM 963 C CA . ASP A 1 123 ? -5.719 23.781 8.242 1 97.19 123 ASP A CA 1
ATOM 964 C C . ASP A 1 123 ? -7.125 23.312 8.594 1 97.19 123 ASP A C 1
ATOM 966 O O . ASP A 1 123 ? -7.887 24.031 9.25 1 97.19 123 ASP A O 1
ATOM 970 N N . LEU A 1 124 ? -7.473 22.125 8.156 1 96.88 124 LEU A N 1
ATOM 971 C CA . LEU A 1 124 ? -8.812 21.609 8.414 1 96.88 124 LEU A CA 1
ATOM 972 C C . LEU A 1 124 ? -8.859 20.828 9.711 1 96.88 124 LEU A C 1
ATOM 974 O O . LEU A 1 124 ? -9.938 20.484 10.203 1 96.88 124 LEU A O 1
ATOM 978 N N . LEU A 1 125 ? -7.738 20.5 10.273 1 97.44 125 LEU A N 1
ATOM 979 C CA . LEU A 1 125 ? -7.699 19.828 11.562 1 97.44 125 LEU A CA 1
ATOM 980 C C . LEU A 1 125 ? -8.125 20.766 12.688 1 97.44 125 LEU A C 1
ATOM 982 O O . LEU A 1 125 ? -7.754 21.938 12.695 1 97.44 125 LEU A O 1
ATOM 986 N N . SER A 1 126 ? -8.891 20.266 13.578 1 97.12 126 SER A N 1
ATOM 987 C CA . SER A 1 126 ? -9.312 21.047 14.734 1 97.12 126 SER A CA 1
ATOM 988 C C . SER A 1 126 ? -8.164 21.25 15.719 1 97.12 126 SER A C 1
ATOM 990 O O . SER A 1 126 ? -7.203 20.469 15.719 1 97.12 126 SER A O 1
ATOM 992 N N . PRO A 1 127 ? -8.281 22.266 16.531 1 97.06 127 PRO A N 1
ATOM 993 C CA . PRO A 1 127 ? -7.273 22.453 17.578 1 97.06 127 PRO A CA 1
ATOM 994 C C . PRO A 1 127 ? -7.133 21.234 18.484 1 97.06 127 PRO A C 1
ATOM 996 O O . PRO A 1 127 ? -6.023 20.891 18.891 1 97.06 127 PRO A O 1
ATOM 999 N N . ASP A 1 128 ? -8.227 20.594 18.766 1 96.25 128 ASP A N 1
ATOM 1000 C CA . ASP A 1 128 ? -8.195 19.406 19.594 1 96.25 128 ASP A CA 1
ATOM 1001 C C . ASP A 1 128 ? -7.406 18.281 18.922 1 96.25 128 ASP A C 1
ATOM 1003 O O . ASP A 1 128 ? -6.602 17.609 19.578 1 96.25 128 ASP A O 1
ATOM 1007 N N . GLU A 1 129 ? -7.637 18.109 17.672 1 96.81 129 GLU A N 1
ATOM 1008 C CA . GLU A 1 129 ? -6.922 17.094 16.922 1 96.81 129 GLU A CA 1
ATOM 1009 C C . GLU A 1 129 ? -5.422 17.375 16.891 1 96.81 129 GLU A C 1
ATOM 1011 O O . GLU A 1 129 ? -4.609 16.469 17.078 1 96.81 129 GLU A O 1
ATOM 1016 N N . LYS A 1 130 ? -5.074 18.594 16.688 1 97.44 130 LYS A N 1
ATOM 1017 C CA . LYS A 1 130 ? -3.67 19 16.688 1 97.44 130 LYS A CA 1
ATOM 1018 C C . LYS A 1 130 ? -3.023 18.766 18.047 1 97.44 130 LYS A C 1
ATOM 1020 O O . LYS A 1 130 ? -1.896 18.266 18.125 1 97.44 130 LYS A O 1
ATOM 1025 N N . ASP A 1 131 ? -3.76 19.062 19.062 1 95.94 131 ASP A N 1
ATOM 1026 C CA . ASP A 1 131 ? -3.262 18.859 20.422 1 95.94 131 ASP A CA 1
ATOM 1027 C C . ASP A 1 131 ? -3.039 17.375 20.688 1 95.94 131 ASP A C 1
ATOM 1029 O O . ASP A 1 131 ? -2.025 16.984 21.281 1 95.94 131 ASP A O 1
ATOM 1033 N N . ARG A 1 132 ? -3.957 16.562 20.266 1 95.19 132 ARG A N 1
ATOM 1034 C CA . ARG A 1 132 ? -3.848 15.125 20.484 1 95.19 132 ARG A CA 1
ATOM 1035 C C . ARG A 1 132 ? -2.666 14.547 19.719 1 95.19 132 ARG A C 1
ATOM 1037 O O . ARG A 1 132 ? -2.008 13.617 20.203 1 95.19 132 ARG A O 1
ATOM 1044 N N . LEU A 1 133 ? -2.416 15.047 18.547 1 95.62 133 LEU A N 1
ATOM 1045 C CA . LEU A 1 133 ? -1.243 14.641 17.781 1 95.62 133 LEU A CA 1
ATOM 1046 C C . LEU A 1 133 ? 0.042 15.016 18.516 1 95.62 133 LEU A C 1
ATOM 1048 O O . LEU A 1 133 ? 0.953 14.195 18.641 1 95.62 133 LEU A O 1
ATOM 1052 N N . MET A 1 134 ? 0.082 16.281 19.031 1 92.38 134 MET A N 1
ATOM 1053 C CA . MET A 1 134 ? 1.272 16.828 19.672 1 92.38 134 MET A CA 1
ATOM 1054 C C . MET A 1 134 ? 1.595 16.062 20.953 1 92.38 134 MET A C 1
ATOM 1056 O O . MET A 1 134 ? 2.764 15.836 21.266 1 92.38 134 MET A O 1
ATOM 1060 N N . CYS A 1 135 ? 0.572 15.586 21.594 1 89.69 135 CYS A N 1
ATOM 1061 C CA . CYS A 1 135 ? 0.768 14.93 22.891 1 89.69 135 CYS A CA 1
ATOM 1062 C C . CYS A 1 135 ? 0.792 13.414 22.719 1 89.69 135 CYS A C 1
ATOM 1064 O O . CYS A 1 135 ? 0.929 12.68 23.703 1 89.69 135 CYS A O 1
ATOM 1066 N N . LYS A 1 136 ? 0.712 12.953 21.5 1 87.38 136 LYS A N 1
ATOM 1067 C CA . LYS A 1 136 ? 0.625 11.516 21.234 1 87.38 136 LYS A CA 1
ATOM 1068 C C . LYS A 1 136 ? -0.432 10.859 22.125 1 87.38 136 LYS A C 1
ATOM 1070 O O . LYS A 1 136 ? -0.174 9.828 22.734 1 87.38 136 LYS A O 1
ATOM 1075 N N . ALA A 1 137 ? -1.607 11.484 22.172 1 85.81 137 ALA A N 1
ATOM 1076 C CA . ALA A 1 137 ? -2.684 11.078 23.062 1 85.81 137 ALA A CA 1
ATOM 1077 C C . ALA A 1 137 ? -3.617 10.078 22.391 1 85.81 137 ALA A C 1
ATOM 1079 O O . ALA A 1 137 ? -4.836 10.133 22.578 1 85.81 137 ALA A O 1
ATOM 1080 N N . PHE A 1 138 ? -3.115 9.312 21.516 1 90 138 PHE A N 1
ATOM 1081 C CA . PHE A 1 138 ? -3.936 8.305 20.859 1 90 138 PHE A CA 1
ATOM 1082 C C . PHE A 1 138 ? -3.707 6.93 21.469 1 90 138 PHE A C 1
ATOM 1084 O O . PHE A 1 138 ? -2.566 6.547 21.734 1 90 138 PHE A O 1
ATOM 1091 N N . LYS A 1 139 ? -4.805 6.195 21.844 1 84.12 139 LYS A N 1
ATOM 1092 C CA . LYS A 1 139 ? -4.758 4.832 22.375 1 84.12 139 LYS A CA 1
ATOM 1093 C C . LYS A 1 139 ? -4.902 3.807 21.25 1 84.12 139 LYS A C 1
ATOM 1095 O O . LYS A 1 139 ? -6.004 3.584 20.75 1 84.12 139 LYS A O 1
ATOM 1100 N N . CYS A 1 140 ? -3.904 3.324 20.766 1 82.81 140 CYS A N 1
ATOM 1101 C CA . CYS A 1 140 ? -3.934 2.373 19.656 1 82.81 140 CYS A CA 1
ATOM 1102 C C . CYS A 1 140 ? -4 0.94 20.172 1 82.81 140 CYS A C 1
ATOM 1104 O O . CYS A 1 140 ? -4.109 -0.001 19.375 1 82.81 140 CYS A O 1
ATOM 1106 N N . GLY A 1 141 ? -4.996 0.729 21.375 1 60.19 141 GLY A N 1
ATOM 1107 C CA . GLY A 1 141 ? -5.148 -0.55 22.047 1 60.19 141 GLY A CA 1
ATOM 1108 C C . GLY A 1 141 ? -5.242 -1.723 21.094 1 60.19 141 GLY A C 1
ATOM 1109 O O . GLY A 1 141 ? -5.465 -1.537 19.891 1 60.19 141 GLY A O 1
ATOM 1110 N N . THR A 1 142 ? -4.773 -3.041 21.297 1 50.84 142 THR A N 1
ATOM 1111 C CA . THR A 1 142 ? -5.121 -4.355 20.766 1 50.84 142 THR A CA 1
ATOM 1112 C C . THR A 1 142 ? -6.637 -4.527 20.703 1 50.84 142 THR A C 1
ATOM 1114 O O . THR A 1 142 ? -7.133 -5.613 20.391 1 50.84 142 THR A O 1
ATOM 1117 N N . GLU A 1 143 ? -7.594 -4.066 21.422 1 38.31 143 GLU A N 1
ATOM 1118 C CA . GLU A 1 143 ? -8.891 -4.695 21.672 1 38.31 143 GLU A CA 1
ATOM 1119 C C . GLU A 1 143 ? -9.734 -4.711 20.406 1 38.31 143 GLU A C 1
ATOM 1121 O O . GLU A 1 143 ? -9.977 -3.664 19.797 1 38.31 143 GLU A O 1
ATOM 1126 N N . ALA A 1 144 ? -9.719 -5.801 19.547 1 32.53 144 ALA A N 1
ATOM 1127 C CA . ALA A 1 144 ? -10.938 -5.969 18.766 1 32.53 144 ALA A CA 1
ATOM 1128 C C . ALA A 1 144 ? -12.164 -5.477 19.531 1 32.53 144 ALA A C 1
ATOM 1130 O O . ALA A 1 144 ? -12.18 -5.5 20.766 1 32.53 144 ALA A O 1
ATOM 1131 N N . CYS A 1 145 ? -13.055 -4.547 18.828 1 29.45 145 CYS A N 1
ATOM 1132 C CA . CYS A 1 145 ? -14.383 -4.406 19.406 1 29.45 145 CYS A CA 1
ATOM 1133 C C . CYS A 1 145 ? -14.836 -5.715 20.047 1 29.45 145 CYS A C 1
ATOM 1135 O O . CYS A 1 145 ? -14.906 -6.746 19.391 1 29.45 145 CYS A O 1
ATOM 1137 N N . SER A 1 146 ? -14.422 -6.109 21.25 1 22.97 146 SER A N 1
ATOM 1138 C CA . SER A 1 146 ? -15.297 -7.066 21.922 1 22.97 146 SER A CA 1
ATOM 1139 C C . SER A 1 146 ? -16.734 -6.547 21.984 1 22.97 146 SER A C 1
ATOM 1141 O O . SER A 1 146 ? -16.953 -5.348 22.156 1 22.97 146 SER A O 1
ATOM 1143 N N . MET B 1 1 ? -63.688 -1.271 -19.297 1 39.41 1 MET B N 1
ATOM 1144 C CA . MET B 1 1 ? -62.812 -1.049 -18.156 1 39.41 1 MET B CA 1
ATOM 1145 C C . MET B 1 1 ? -61.375 -1.529 -18.469 1 39.41 1 MET B C 1
ATOM 1147 O O . MET B 1 1 ? -61.156 -2.732 -18.578 1 39.41 1 MET B O 1
ATOM 1151 N N . GLN B 1 2 ? -60.812 -0.888 -19.594 1 40.56 2 GLN B N 1
ATOM 1152 C CA . GLN B 1 2 ? -59.469 -0.973 -20.141 1 40.56 2 GLN B CA 1
ATOM 1153 C C . GLN B 1 2 ? -58.406 -0.771 -19.047 1 40.56 2 GLN B C 1
ATOM 1155 O O . GLN B 1 2 ? -58.375 0.281 -18.406 1 40.56 2 GLN B O 1
ATOM 1160 N N . MET B 1 3 ? -58.094 -1.867 -18.281 1 40.5 3 MET B N 1
ATOM 1161 C CA . MET B 1 3 ? -57 -1.993 -17.359 1 40.5 3 MET B CA 1
ATOM 1162 C C . MET B 1 3 ? -55.719 -1.396 -17.953 1 40.5 3 MET B C 1
ATOM 1164 O O . MET B 1 3 ? -55.219 -1.867 -18.969 1 40.5 3 MET B O 1
ATOM 1168 N N . MET B 1 4 ? -55.594 -0.029 -17.969 1 38.38 4 MET B N 1
ATOM 1169 C CA . MET B 1 4 ? -54.312 0.646 -18.188 1 38.38 4 MET B CA 1
ATOM 1170 C C . MET B 1 4 ? -53.188 -0.02 -17.375 1 38.38 4 MET B C 1
ATOM 1172 O O . MET B 1 4 ? -53.25 -0.062 -16.156 1 38.38 4 MET B O 1
ATOM 1176 N N . LEU B 1 5 ? -52.594 -1.093 -17.875 1 41.66 5 LEU B N 1
ATOM 1177 C CA . LEU B 1 5 ? -51.344 -1.705 -17.438 1 41.66 5 LEU B CA 1
ATOM 1178 C C . LEU B 1 5 ? -50.281 -0.642 -17.172 1 41.66 5 LEU B C 1
ATOM 1180 O O . LEU B 1 5 ? -49.875 0.072 -18.078 1 41.66 5 LEU B O 1
ATOM 1184 N N . PHE B 1 6 ? -50.375 0.065 -16.031 1 43.06 6 PHE B N 1
ATOM 1185 C CA . PHE B 1 6 ? -49.281 0.864 -15.516 1 43.06 6 PHE B CA 1
ATOM 1186 C C . PHE B 1 6 ? -48 0.07 -15.531 1 43.06 6 PHE B C 1
ATOM 1188 O O . PHE B 1 6 ? -47.812 -0.891 -14.773 1 43.06 6 PHE B O 1
ATOM 1195 N N . MET B 1 7 ? -47.344 -0.075 -16.703 1 41.09 7 MET B N 1
ATOM 1196 C CA . MET B 1 7 ? -45.969 -0.542 -16.797 1 41.09 7 MET B CA 1
ATOM 1197 C C . MET B 1 7 ? -45.062 0.203 -15.82 1 41.09 7 MET B C 1
ATOM 1199 O O . MET B 1 7 ? -44.844 1.403 -15.969 1 41.09 7 MET B O 1
ATOM 1203 N N . THR B 1 8 ? -45.188 -0.066 -14.5 1 45.12 8 THR B N 1
ATOM 1204 C CA . THR B 1 8 ? -44.156 0.364 -13.555 1 45.12 8 THR B CA 1
ATOM 1205 C C . THR B 1 8 ? -42.781 0.007 -14.055 1 45.12 8 THR B C 1
ATOM 1207 O O . THR B 1 8 ? -42.438 -1.172 -14.203 1 45.12 8 THR B O 1
ATOM 1210 N N . VAL B 1 9 ? -42.281 0.769 -14.984 1 42.16 9 VAL B N 1
ATOM 1211 C CA . VAL B 1 9 ? -40.844 0.711 -15.328 1 42.16 9 VAL B CA 1
ATOM 1212 C C . VAL B 1 9 ? -40 0.747 -14.062 1 42.16 9 VAL B C 1
ATOM 1214 O O . VAL B 1 9 ? -39.969 1.766 -13.367 1 42.16 9 VAL B O 1
ATOM 1217 N N . PHE B 1 10 ? -40 -0.383 -13.328 1 41.44 10 PHE B N 1
ATOM 1218 C CA . PHE B 1 10 ? -39 -0.58 -12.281 1 41.44 10 PHE B CA 1
ATOM 1219 C C . PHE B 1 10 ? -37.594 -0.233 -12.797 1 41.44 10 PHE B C 1
ATOM 1221 O O . PHE B 1 10 ? -37.031 -0.952 -13.633 1 41.44 10 PHE B O 1
ATOM 1228 N N . PHE B 1 11 ? -37.344 1.046 -12.922 1 39.78 11 PHE B N 1
ATOM 1229 C CA . PHE B 1 11 ? -35.969 1.479 -13.148 1 39.78 11 PHE B CA 1
ATOM 1230 C C . PHE B 1 11 ? -35.062 0.912 -12.078 1 39.78 11 PHE B C 1
ATOM 1232 O O . PHE B 1 11 ? -35.094 1.338 -10.922 1 39.78 11 PHE B O 1
ATOM 1239 N N . ALA B 1 12 ? -34.719 -0.403 -12.156 1 37.91 12 ALA B N 1
ATOM 1240 C CA . ALA B 1 12 ? -33.656 -0.987 -11.359 1 37.91 12 ALA B CA 1
ATOM 1241 C C . ALA B 1 12 ? -32.406 -0.084 -11.359 1 37.91 12 ALA B C 1
ATOM 1243 O O . ALA B 1 12 ? -31.766 0.101 -12.398 1 37.91 12 ALA B O 1
ATOM 1244 N N . CYS B 1 13 ? -32.5 0.972 -10.578 1 37.53 13 CYS B N 1
ATOM 1245 C CA . CYS B 1 13 ? -31.25 1.63 -10.234 1 37.53 13 CYS B CA 1
ATOM 1246 C C . CYS B 1 13 ? -30.172 0.607 -9.891 1 37.53 13 CYS B C 1
ATOM 1248 O O . CYS B 1 13 ? -30.266 -0.075 -8.867 1 37.53 13 CYS B O 1
ATOM 1250 N N . THR B 1 14 ? -29.781 -0.14 -10.898 1 37.81 14 THR B N 1
ATOM 1251 C CA . THR B 1 14 ? -28.562 -0.908 -10.656 1 37.81 14 THR B CA 1
ATOM 1252 C C . THR B 1 14 ? -27.516 -0.051 -9.961 1 37.81 14 THR B C 1
ATOM 1254 O O . THR B 1 14 ? -27.094 0.979 -10.5 1 37.81 14 THR B O 1
ATOM 1257 N N . VAL B 1 15 ? -27.781 0.192 -8.703 1 37.94 15 VAL B N 1
ATOM 1258 C CA . VAL B 1 15 ? -26.625 0.678 -7.941 1 37.94 15 VAL B CA 1
ATOM 1259 C C . VAL B 1 15 ? -25.375 -0.112 -8.328 1 37.94 15 VAL B C 1
ATOM 1261 O O . VAL B 1 15 ? -25.312 -1.326 -8.125 1 37.94 15 VAL B O 1
ATOM 1264 N N . VAL B 1 16 ? -24.891 0.123 -9.562 1 36.28 16 VAL B N 1
ATOM 1265 C CA . VAL B 1 16 ? -23.516 -0.351 -9.789 1 36.28 16 VAL B CA 1
ATOM 1266 C C . VAL B 1 16 ? -22.641 0.036 -8.609 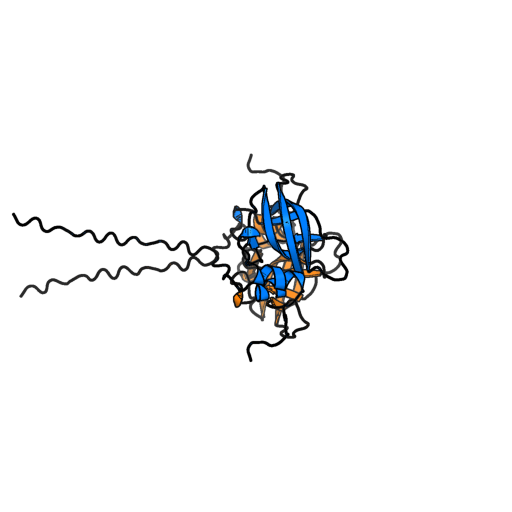1 36.28 16 VAL B C 1
ATOM 1268 O O . VAL B 1 16 ? -22.406 1.222 -8.359 1 36.28 16 VAL B O 1
ATOM 1271 N N . ALA B 1 17 ? -22.828 -0.567 -7.5 1 39.53 17 ALA B N 1
ATOM 1272 C CA . ALA B 1 17 ? -21.766 -0.458 -6.496 1 39.53 17 ALA B CA 1
ATOM 1273 C C . ALA B 1 17 ? -20.391 -0.393 -7.152 1 39.53 17 ALA B C 1
ATOM 1275 O O . ALA B 1 17 ? -19.984 -1.319 -7.855 1 39.53 17 ALA B O 1
ATOM 1276 N N . HIS B 1 18 ? -20.094 0.662 -7.801 1 40.34 18 HIS B N 1
ATOM 1277 C CA . HIS B 1 18 ? -18.734 0.833 -8.328 1 40.34 18 HIS B CA 1
ATOM 1278 C C . HIS B 1 18 ? -17.688 0.481 -7.285 1 40.34 18 HIS B C 1
ATOM 1280 O O . HIS B 1 18 ? -17.422 1.267 -6.371 1 40.34 18 HIS B O 1
ATOM 1286 N N . GLY B 1 19 ? -17.688 -0.656 -6.68 1 42.62 19 GLY B N 1
ATOM 1287 C CA . GLY B 1 19 ? -16.469 -1.081 -6 1 42.62 19 GLY B CA 1
ATOM 1288 C C . GLY B 1 19 ? -15.211 -0.465 -6.582 1 42.62 19 GLY B C 1
ATOM 1289 O O . GLY B 1 19 ? -15.266 0.209 -7.613 1 42.62 19 GLY B O 1
ATOM 1290 N N . CYS B 1 20 ? -14.07 -0.085 -5.676 1 47.75 20 CYS B N 1
ATOM 1291 C CA . CYS B 1 20 ? -12.812 0.378 -6.246 1 47.75 20 CYS B CA 1
ATOM 1292 C C . CYS B 1 20 ? -12.492 -0.367 -7.535 1 47.75 20 CYS B C 1
ATOM 1294 O O . CYS B 1 20 ? -12.477 -1.599 -7.559 1 47.75 20 CYS B O 1
ATOM 1296 N N . SER B 1 21 ? -13.18 -0.076 -8.594 1 47.28 21 SER B N 1
ATOM 1297 C CA . SER B 1 21 ? -12.727 -0.644 -9.859 1 47.28 21 SER B CA 1
ATOM 1298 C C . SER B 1 21 ? -11.203 -0.753 -9.906 1 47.28 21 SER B C 1
ATOM 1300 O O . SER B 1 21 ? -10.516 0.222 -10.211 1 47.28 21 SER B O 1
ATOM 1302 N N . CYS B 1 22 ? -10.508 -1.102 -8.75 1 52.53 22 CYS B N 1
ATOM 1303 C CA . CYS B 1 22 ? -9.102 -1.285 -9.07 1 52.53 22 CYS B CA 1
ATOM 1304 C C . CYS B 1 22 ? -8.922 -1.838 -10.477 1 52.53 22 CYS B C 1
ATOM 1306 O O . CYS B 1 22 ? -9.562 -2.824 -10.844 1 52.53 22 CYS B O 1
ATOM 1308 N N . LEU B 1 23 ? -9.055 -0.878 -11.469 1 53.56 23 LEU B N 1
ATOM 1309 C CA . LEU B 1 23 ? -8.891 -1.135 -12.898 1 53.56 23 LEU B CA 1
ATOM 1310 C C . LEU B 1 23 ? -8.07 -2.398 -13.133 1 53.56 23 LEU B C 1
ATOM 1312 O O . LEU B 1 23 ? -7.008 -2.578 -12.523 1 53.56 23 LEU B O 1
ATOM 1316 N N . GLU B 1 24 ? -8.727 -3.416 -13.57 1 66.81 24 GLU B N 1
ATOM 1317 C CA . GLU B 1 24 ? -8.047 -4.582 -14.117 1 66.81 24 GLU B CA 1
ATOM 1318 C C . GLU B 1 24 ? -7.02 -4.18 -15.18 1 66.81 24 GLU B C 1
ATOM 1320 O O . GLU B 1 24 ? -7.352 -3.475 -16.141 1 66.81 24 GLU B O 1
ATOM 1325 N N . ALA B 1 25 ? -5.73 -4.168 -14.906 1 81.62 25 ALA B N 1
ATOM 1326 C CA . ALA B 1 25 ? -4.629 -3.965 -15.852 1 81.62 25 ALA B CA 1
ATOM 1327 C C . ALA B 1 25 ? -4.09 -5.297 -16.359 1 81.62 25 ALA B C 1
ATOM 1329 O O . ALA B 1 25 ? -4.266 -6.332 -15.711 1 81.62 25 ALA B O 1
ATOM 1330 N N . PRO B 1 26 ? -3.66 -5.289 -17.656 1 87.5 26 PRO B N 1
ATOM 1331 C CA . PRO B 1 26 ? -3.021 -6.512 -18.156 1 87.5 26 PRO B CA 1
ATOM 1332 C C . PRO B 1 26 ? -1.956 -7.047 -17.203 1 87.5 26 PRO B C 1
ATOM 1334 O O . PRO B 1 26 ? -1.349 -6.273 -16.453 1 87.5 26 PRO B O 1
ATOM 1337 N N . LEU B 1 27 ? -1.698 -8.352 -17.266 1 93.19 27 LEU B N 1
ATOM 1338 C CA . LEU B 1 27 ? -0.761 -9.016 -16.375 1 93.19 27 LEU B CA 1
ATOM 1339 C C . LEU B 1 27 ? 0.615 -8.367 -16.438 1 93.19 27 LEU B C 1
ATOM 1341 O O . LEU B 1 27 ? 1.257 -8.156 -15.406 1 93.19 27 LEU B O 1
ATOM 1345 N N . GLU B 1 28 ? 1.046 -8.031 -17.641 1 91.88 28 GLU B N 1
ATOM 1346 C CA . GLU B 1 28 ? 2.369 -7.445 -17.828 1 91.88 28 GLU B CA 1
ATOM 1347 C C . GLU B 1 28 ? 2.502 -6.137 -17.047 1 91.88 28 GLU B C 1
ATOM 1349 O O . GLU B 1 28 ? 3.512 -5.906 -16.391 1 91.88 28 GLU B O 1
ATOM 1354 N N . GLU B 1 29 ? 1.581 -5.309 -17.125 1 87.44 29 GLU B N 1
ATOM 1355 C CA . GLU B 1 29 ? 1.603 -4.035 -16.422 1 87.44 29 GLU B CA 1
ATOM 1356 C C . GLU B 1 29 ? 1.625 -4.25 -14.906 1 87.44 29 GLU B C 1
ATOM 1358 O O . GLU B 1 29 ? 2.387 -3.598 -14.188 1 87.44 29 GLU B O 1
ATOM 1363 N N . MET B 1 30 ? 0.813 -5.176 -14.453 1 91.12 30 MET B N 1
ATOM 1364 C CA . MET B 1 30 ? 0.759 -5.457 -13.023 1 91.12 30 MET B CA 1
ATOM 1365 C C . MET B 1 30 ? 2.078 -6.039 -12.531 1 91.12 30 MET B C 1
ATOM 1367 O O . MET B 1 30 ? 2.547 -5.699 -11.445 1 91.12 30 MET B O 1
ATOM 1371 N N . TYR B 1 31 ? 2.615 -6.859 -13.375 1 93.31 31 TYR B N 1
ATOM 1372 C CA . TYR B 1 31 ? 3.924 -7.422 -13.07 1 93.31 31 TYR B CA 1
ATOM 1373 C C . TYR B 1 31 ? 4.973 -6.324 -12.93 1 93.31 31 TYR B C 1
ATOM 1375 O O . TYR B 1 31 ? 5.742 -6.312 -11.969 1 93.31 31 TYR B O 1
ATOM 1383 N N . CYS B 1 32 ? 4.938 -5.398 -13.812 1 91 32 CYS B N 1
ATOM 1384 C CA . CYS B 1 32 ? 5.973 -4.375 -13.875 1 91 32 CYS B CA 1
ATOM 1385 C C . CYS B 1 32 ? 5.848 -3.402 -12.703 1 91 32 CYS B C 1
ATOM 1387 O O . CYS B 1 32 ? 6.852 -2.906 -12.195 1 91 32 CYS B O 1
ATOM 1389 N N . ARG B 1 33 ? 4.754 -3.182 -12.164 1 87.56 33 ARG B N 1
ATOM 1390 C CA . ARG B 1 33 ? 4.574 -2.207 -11.094 1 87.56 33 ARG B CA 1
ATOM 1391 C C . ARG B 1 33 ? 4.762 -2.854 -9.719 1 87.56 33 ARG B C 1
ATOM 1393 O O . ARG B 1 33 ? 4.812 -2.162 -8.703 1 87.56 33 ARG B O 1
ATOM 1400 N N . SER B 1 34 ? 4.902 -4.168 -9.773 1 92.25 34 SER B N 1
ATOM 1401 C CA . SER B 1 34 ? 5.043 -4.887 -8.508 1 92.25 34 SER B CA 1
ATOM 1402 C C . SER B 1 34 ? 6.504 -4.988 -8.086 1 92.25 34 SER B C 1
ATOM 1404 O O . SER B 1 34 ? 7.387 -5.16 -8.93 1 92.25 34 SER B O 1
ATOM 1406 N N . GLU B 1 35 ? 6.73 -4.945 -6.805 1 91.56 35 GLU B N 1
ATOM 1407 C CA . GLU B 1 35 ? 8.07 -5.188 -6.277 1 91.56 35 GLU B CA 1
ATOM 1408 C C . GLU B 1 35 ? 8.32 -6.68 -6.086 1 91.56 35 GLU B C 1
ATOM 1410 O O . GLU B 1 35 ? 9.461 -7.141 -6.203 1 91.56 35 GLU B O 1
ATOM 1415 N N . TYR B 1 36 ? 7.281 -7.332 -5.836 1 95.5 36 TYR B N 1
ATOM 1416 C CA . TYR B 1 36 ? 7.359 -8.789 -5.809 1 95.5 36 TYR B CA 1
ATOM 1417 C C . TYR B 1 36 ? 6.223 -9.406 -6.613 1 95.5 36 TYR B C 1
ATOM 1419 O O . TYR B 1 36 ? 5.148 -8.812 -6.742 1 95.5 36 TYR B O 1
ATOM 1427 N N . VAL B 1 37 ? 6.473 -10.539 -7.152 1 97.56 37 VAL B N 1
ATOM 1428 C CA . VAL B 1 37 ? 5.465 -11.383 -7.789 1 97.56 37 VAL B CA 1
ATOM 1429 C C . VAL B 1 37 ? 5.734 -12.844 -7.453 1 97.56 37 VAL B C 1
ATOM 1431 O O . VAL B 1 37 ? 6.836 -13.352 -7.684 1 97.56 37 VAL B O 1
ATOM 1434 N N . THR B 1 38 ? 4.727 -13.547 -6.945 1 98.62 38 THR B N 1
ATOM 1435 C CA . THR B 1 38 ? 4.926 -14.93 -6.52 1 98.62 38 THR B CA 1
ATOM 1436 C C . THR B 1 38 ? 3.625 -15.719 -6.613 1 98.62 38 THR B C 1
ATOM 1438 O O . THR B 1 38 ? 2.541 -15.164 -6.438 1 98.62 38 THR B O 1
ATOM 1441 N N . ARG B 1 39 ? 3.771 -16.938 -6.992 1 98.81 39 ARG B N 1
ATOM 1442 C CA . ARG B 1 39 ? 2.664 -17.875 -6.863 1 98.81 39 ARG B CA 1
ATOM 1443 C C . ARG B 1 39 ? 2.604 -18.453 -5.453 1 98.81 39 ARG B C 1
ATOM 1445 O O . ARG B 1 39 ? 3.604 -18.969 -4.938 1 98.81 39 ARG B O 1
ATOM 1452 N N . VAL B 1 40 ? 1.431 -18.453 -4.867 1 98.81 40 VAL B N 1
ATOM 1453 C CA . VAL B 1 40 ? 1.373 -18.875 -3.475 1 98.81 40 VAL B CA 1
ATOM 1454 C C . VAL B 1 40 ? 0.133 -19.75 -3.252 1 98.81 40 VAL B C 1
ATOM 1456 O O . VAL B 1 40 ? -0.869 -19.594 -3.957 1 98.81 40 VAL B O 1
ATOM 1459 N N . ILE B 1 41 ? 0.25 -20.641 -2.264 1 98.88 41 ILE B N 1
ATOM 1460 C CA . ILE B 1 41 ? -0.904 -21.25 -1.618 1 98.88 41 ILE B CA 1
ATOM 1461 C C . ILE B 1 41 ? -1.156 -20.594 -0.267 1 98.88 41 ILE B C 1
ATOM 1463 O O . ILE B 1 41 ? -0.239 -20.453 0.545 1 98.88 41 ILE B O 1
ATOM 1467 N N . VAL B 1 42 ? -2.354 -20.109 -0.084 1 98.69 42 VAL B N 1
ATOM 1468 C CA . VAL B 1 42 ? -2.705 -19.484 1.18 1 98.69 42 VAL B CA 1
ATOM 1469 C C . VAL B 1 42 ? -3.004 -20.547 2.232 1 98.69 42 VAL B C 1
ATOM 1471 O O . VAL B 1 42 ? -3.953 -21.312 2.09 1 98.69 42 VAL B O 1
ATOM 1474 N N . LYS B 1 43 ? -2.197 -20.547 3.305 1 98.56 43 LYS B N 1
ATOM 1475 C CA . LYS B 1 43 ? -2.293 -21.609 4.297 1 98.56 43 LYS B CA 1
ATOM 1476 C C . LYS B 1 43 ? -3.254 -21.234 5.418 1 98.56 43 LYS B C 1
ATOM 1478 O O . LYS B 1 43 ? -3.879 -22.109 6.027 1 98.56 43 LYS B O 1
ATOM 1483 N N . GLY B 1 44 ? -3.414 -19.922 5.734 1 97.56 44 GLY B N 1
ATOM 1484 C CA . GLY B 1 44 ? -4.297 -19.484 6.805 1 97.56 44 GLY B CA 1
ATOM 1485 C C . GLY B 1 44 ? -4.133 -18.016 7.156 1 97.56 44 GLY B C 1
ATOM 1486 O O . GLY B 1 44 ? -3.332 -17.312 6.535 1 97.56 44 GLY B O 1
ATOM 1487 N N . GLU B 1 45 ? -4.984 -17.609 8.055 1 95.06 45 GLU B N 1
ATOM 1488 C CA . GLU B 1 45 ? -4.91 -16.25 8.602 1 95.06 45 GLU B CA 1
ATOM 1489 C C . GLU B 1 45 ? -4.266 -16.25 9.984 1 95.06 45 GLU B C 1
ATOM 1491 O O . GLU B 1 45 ? -4.562 -17.109 10.812 1 95.06 45 GLU B O 1
ATOM 1496 N N . ASP B 1 46 ? -3.32 -15.391 10.086 1 92.38 46 ASP B N 1
ATOM 1497 C CA . ASP B 1 46 ? -2.77 -15.156 11.422 1 92.38 46 ASP B CA 1
A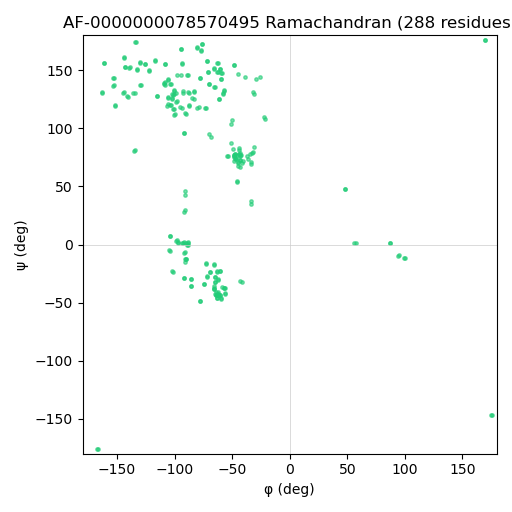TOM 1498 C C . ASP B 1 46 ? -3.508 -14.016 12.125 1 92.38 46 ASP B C 1
ATOM 1500 O O . ASP B 1 46 ? -3.338 -12.852 11.773 1 92.38 46 ASP B O 1
ATOM 1504 N N . ARG B 1 47 ? -4.207 -14.289 13.156 1 82.94 47 ARG B N 1
ATOM 1505 C CA . ARG B 1 47 ? -5.098 -13.32 13.797 1 82.94 47 ARG B CA 1
ATOM 1506 C C . ARG B 1 47 ? -4.48 -12.773 15.078 1 82.94 47 ARG B C 1
ATOM 1508 O O . ARG B 1 47 ? -5.137 -12.039 15.828 1 82.94 47 ARG B O 1
ATOM 1515 N N . SER B 1 48 ? -3.252 -13.141 15.266 1 81.19 48 SER B N 1
ATOM 1516 C CA . SER B 1 48 ? -2.619 -12.609 16.469 1 81.19 48 SER B CA 1
ATOM 1517 C C . SER B 1 48 ? -2.34 -11.117 16.328 1 81.19 48 SER B C 1
ATOM 1519 O O . SER B 1 48 ? -2.137 -10.617 15.227 1 81.19 48 SER B O 1
ATOM 1521 N N . ARG B 1 49 ? -2.383 -10.398 17.422 1 68.25 49 ARG B N 1
ATOM 1522 C CA . ARG B 1 49 ? -2.135 -8.961 17.453 1 68.25 49 ARG B CA 1
ATOM 1523 C C . ARG B 1 49 ? -0.709 -8.641 17.016 1 68.25 49 ARG B C 1
ATOM 1525 O O . ARG B 1 49 ? -0.432 -7.539 16.531 1 68.25 49 ARG B O 1
ATOM 1532 N N . GLU B 1 50 ? 0.111 -9.656 17.172 1 75.19 50 GLU B N 1
ATOM 1533 C CA . GLU B 1 50 ? 1.528 -9.461 16.891 1 75.19 50 GLU B CA 1
ATOM 1534 C C . GLU B 1 50 ? 1.84 -9.758 15.422 1 75.19 50 GLU B C 1
ATOM 1536 O O . GLU B 1 50 ? 2.955 -9.516 14.953 1 75.19 50 GLU B O 1
ATOM 1541 N N . ALA B 1 51 ? 0.823 -10.109 14.812 1 74.75 51 ALA B N 1
ATOM 1542 C CA . ALA B 1 51 ? 1.096 -10.609 13.461 1 74.75 51 ALA B CA 1
ATOM 1543 C C . ALA B 1 51 ? 1.428 -9.461 12.516 1 74.75 51 ALA B C 1
ATOM 1545 O O . ALA B 1 51 ? 2.254 -9.617 11.609 1 74.75 51 ALA B O 1
ATOM 1546 N N . GLY B 1 52 ? 0.747 -8.32 12.805 1 77.38 52 GLY B N 1
ATOM 1547 C CA . GLY B 1 52 ? 0.926 -7.207 11.883 1 77.38 52 GLY B CA 1
ATOM 1548 C C . GLY B 1 52 ? 0.404 -5.891 12.422 1 77.38 52 GLY B C 1
ATOM 1549 O O . GLY B 1 52 ? 0.033 -5.801 13.594 1 77.38 52 GLY B O 1
ATOM 1550 N N . PRO B 1 53 ? 0.484 -4.91 11.555 1 78.88 53 PRO B N 1
ATOM 1551 C CA . PRO B 1 53 ? 0.02 -3.592 11.992 1 78.88 53 PRO B CA 1
ATOM 1552 C C . PRO B 1 53 ? -1.468 -3.574 12.336 1 78.88 53 PRO B C 1
ATOM 1554 O O . PRO B 1 53 ? -2.225 -4.43 11.867 1 78.88 53 PRO B O 1
ATOM 1557 N N . ILE B 1 54 ? -1.798 -2.678 13.125 1 80 54 ILE B N 1
ATOM 1558 C CA . ILE B 1 54 ? -3.189 -2.512 13.531 1 80 54 ILE B CA 1
ATOM 1559 C C . ILE B 1 54 ? -4.066 -2.318 12.297 1 80 54 ILE B C 1
ATOM 1561 O O . ILE B 1 54 ? -3.723 -1.544 11.398 1 80 54 ILE B O 1
ATOM 1565 N N . GLY B 1 55 ? -5.176 -3.068 12.258 1 82.19 55 GLY B N 1
ATOM 1566 C CA . GLY B 1 55 ? -6.141 -2.883 11.18 1 82.19 55 GLY B CA 1
ATOM 1567 C C . GLY B 1 55 ? -5.824 -3.713 9.953 1 82.19 55 GLY B C 1
ATOM 1568 O O . GLY B 1 55 ? -6.52 -3.615 8.938 1 82.19 55 GLY B O 1
ATOM 1569 N N . PHE B 1 56 ? -4.781 -4.453 10.102 1 87.75 56 PHE B N 1
ATOM 1570 C CA . PHE B 1 56 ? -4.414 -5.293 8.969 1 87.75 56 PHE B CA 1
ATOM 1571 C C . PHE B 1 56 ? -4.695 -6.762 9.266 1 87.75 56 PHE B C 1
ATOM 1573 O O . PHE B 1 56 ? -4.797 -7.152 10.43 1 87.75 56 PHE B O 1
ATOM 1580 N N . ILE B 1 57 ? -4.867 -7.453 8.188 1 92.44 57 ILE B N 1
ATOM 1581 C CA . ILE B 1 57 ? -4.945 -8.906 8.227 1 92.44 57 ILE B CA 1
ATOM 1582 C C . ILE B 1 57 ? -3.635 -9.516 7.73 1 92.44 57 ILE B C 1
ATOM 1584 O O . ILE B 1 57 ? -3.061 -9.039 6.75 1 92.44 57 ILE B O 1
ATOM 1588 N N . VAL B 1 58 ? -3.195 -10.57 8.43 1 95.88 58 VAL B N 1
ATOM 1589 C CA . VAL B 1 58 ? -1.976 -11.25 8.008 1 95.88 58 VAL B CA 1
ATOM 1590 C C . VAL B 1 58 ? -2.303 -12.672 7.566 1 95.88 58 VAL B C 1
ATOM 1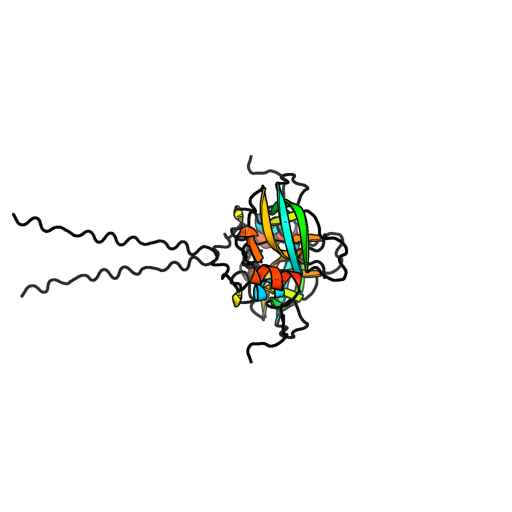592 O O . VAL B 1 58 ? -2.955 -13.422 8.297 1 95.88 58 VAL B O 1
ATOM 1595 N N . TYR B 1 59 ? -1.841 -13.023 6.352 1 97.5 59 TYR B N 1
ATOM 1596 C CA . TYR B 1 59 ? -1.979 -14.383 5.836 1 97.5 59 TYR B CA 1
ATOM 1597 C C . TYR B 1 59 ? -0.631 -15.094 5.801 1 97.5 59 TYR B C 1
ATOM 1599 O O . TYR B 1 59 ? 0.382 -14.492 5.434 1 97.5 59 TYR B O 1
ATOM 1607 N N . ASN B 1 60 ? -0.673 -16.375 6.215 1 98 60 ASN B N 1
ATOM 1608 C CA . ASN B 1 60 ? 0.47 -17.25 5.977 1 98 60 ASN B CA 1
ATOM 1609 C C . ASN B 1 60 ? 0.372 -17.938 4.621 1 98 60 ASN B C 1
ATOM 1611 O O . ASN B 1 60 ? -0.663 -18.516 4.293 1 98 60 ASN B O 1
ATOM 1615 N N . VAL B 1 61 ? 1.489 -17.859 3.9 1 98.5 61 VAL B N 1
ATOM 1616 C CA . VAL B 1 61 ? 1.441 -18.438 2.561 1 98.5 61 VAL B CA 1
ATOM 1617 C C . VAL B 1 61 ? 2.639 -19.359 2.352 1 98.5 61 VAL B C 1
ATOM 1619 O O . VAL B 1 61 ? 3.617 -19.297 3.098 1 98.5 61 VAL B O 1
ATOM 1622 N N . GLU B 1 62 ? 2.516 -20.25 1.473 1 98.69 62 GLU B N 1
ATOM 1623 C CA . GLU B 1 62 ? 3.613 -21.062 0.934 1 98.69 62 GLU B CA 1
ATOM 1624 C C . GLU B 1 62 ? 3.969 -20.625 -0.484 1 98.69 62 GLU B C 1
ATOM 1626 O O . GLU B 1 62 ? 3.123 -20.656 -1.381 1 98.69 62 GLU B O 1
ATOM 1631 N N . HIS B 1 63 ? 5.195 -20.203 -0.632 1 98.62 63 HIS B N 1
ATOM 1632 C CA . HIS B 1 63 ? 5.648 -19.828 -1.965 1 98.62 63 HIS B CA 1
ATOM 1633 C C . HIS B 1 63 ? 5.855 -21.047 -2.85 1 98.62 63 HIS B C 1
ATOM 1635 O O . HIS B 1 63 ? 6.707 -21.891 -2.562 1 98.62 63 HIS B O 1
ATOM 1641 N N . MET B 1 64 ? 5.121 -21.141 -3.891 1 98.62 64 MET B N 1
ATOM 1642 C CA . MET B 1 64 ? 5.297 -22.219 -4.855 1 98.62 64 MET B CA 1
ATOM 1643 C C . MET B 1 64 ? 6.359 -21.859 -5.887 1 98.62 64 MET B C 1
ATOM 1645 O O . MET B 1 64 ? 7.109 -22.719 -6.34 1 98.62 64 MET B O 1
ATOM 1649 N N . LYS B 1 65 ? 6.402 -20.594 -6.238 1 97.81 65 LYS B N 1
ATOM 1650 C CA . LYS B 1 65 ? 7.398 -20.062 -7.16 1 97.81 65 LYS B CA 1
ATOM 1651 C C . LYS B 1 65 ? 7.469 -18.531 -7.055 1 97.81 65 LYS B C 1
ATOM 1653 O O . LYS B 1 65 ? 6.438 -17.859 -7.039 1 97.81 65 LYS B O 1
ATOM 1658 N N . ILE B 1 66 ? 8.641 -18.031 -6.926 1 97.75 66 ILE B N 1
ATOM 1659 C CA . ILE B 1 66 ? 8.867 -16.594 -6.902 1 97.75 66 ILE B CA 1
ATOM 1660 C C . ILE B 1 66 ? 9.289 -16.125 -8.289 1 97.75 66 ILE B C 1
ATOM 1662 O O . ILE B 1 66 ? 10.32 -16.547 -8.812 1 97.75 66 ILE B O 1
ATOM 1666 N N . TYR B 1 67 ? 8.523 -15.164 -8.836 1 97.12 67 TYR B N 1
ATOM 1667 C CA . TYR B 1 67 ? 8.789 -14.695 -10.188 1 97.12 67 TYR B CA 1
ATOM 1668 C C . TYR B 1 67 ? 9.508 -13.352 -10.172 1 97.12 67 TYR B C 1
ATOM 1670 O O . TYR B 1 67 ? 10.141 -12.969 -11.156 1 97.12 67 TYR B O 1
ATOM 1678 N N . LYS B 1 68 ? 9.367 -12.625 -9.102 1 95 68 LYS B N 1
ATOM 1679 C CA . LYS B 1 68 ? 9.969 -11.297 -8.984 1 95 68 LYS B CA 1
ATOM 1680 C C . LYS B 1 68 ? 10.234 -10.945 -7.523 1 95 68 LYS B C 1
ATOM 1682 O O . LYS B 1 68 ? 9.398 -11.203 -6.656 1 95 68 LYS B O 1
ATOM 1687 N N . LYS B 1 69 ? 11.328 -10.406 -7.223 1 94.12 69 LYS B N 1
ATOM 1688 C CA . LYS B 1 69 ? 11.695 -9.812 -5.941 1 94.12 69 LYS B CA 1
ATOM 1689 C C . LYS B 1 69 ? 12.891 -8.875 -6.094 1 94.12 69 LYS B C 1
ATOM 1691 O O . LYS B 1 69 ? 13.664 -9 -7.039 1 94.12 69 LYS B O 1
ATOM 1696 N N . PRO B 1 70 ? 13.008 -7.945 -5.176 1 89.69 70 PRO B N 1
ATOM 1697 C CA . PRO B 1 70 ? 14.203 -7.105 -5.266 1 89.69 70 PRO B CA 1
ATOM 1698 C C . PRO B 1 70 ? 15.492 -7.906 -5.141 1 89.69 70 PRO B C 1
ATOM 1700 O O . PRO B 1 70 ? 15.531 -8.93 -4.449 1 89.69 70 PRO B O 1
ATOM 1703 N N . GLY B 1 71 ? 16.531 -7.461 -5.738 1 88.88 71 GLY B N 1
ATOM 1704 C CA . GLY B 1 71 ? 17.797 -8.164 -5.785 1 88.88 71 GLY B CA 1
ATOM 1705 C C . GLY B 1 71 ? 18.422 -8.359 -4.414 1 88.88 71 GLY B C 1
ATOM 1706 O O . GLY B 1 71 ? 19.125 -9.344 -4.18 1 88.88 71 GLY B O 1
ATOM 1707 N N . ASN B 1 72 ? 18.172 -7.461 -3.521 1 86.5 72 ASN B N 1
ATOM 1708 C CA . ASN B 1 72 ? 18.812 -7.516 -2.215 1 86.5 72 ASN B CA 1
ATOM 1709 C C . ASN B 1 72 ? 17.984 -8.32 -1.215 1 86.5 72 ASN B C 1
ATOM 1711 O O . ASN B 1 72 ? 18.344 -8.414 -0.04 1 86.5 72 ASN B O 1
ATOM 1715 N N . VAL B 1 73 ? 16.938 -8.812 -1.655 1 86.69 73 VAL B N 1
ATOM 1716 C CA . VAL B 1 73 ? 16.078 -9.648 -0.819 1 86.69 73 VAL B CA 1
ATOM 1717 C C . VAL B 1 73 ? 16.328 -11.125 -1.149 1 86.69 73 VAL B C 1
ATOM 1719 O O . VAL B 1 73 ? 16.125 -11.547 -2.291 1 86.69 73 VAL B O 1
ATOM 1722 N N . GLN B 1 74 ? 16.797 -11.898 -0.246 1 85.69 74 GLN B N 1
ATOM 1723 C CA . GLN B 1 74 ? 17.109 -13.305 -0.485 1 85.69 74 GLN B CA 1
ATOM 1724 C C . GLN B 1 74 ? 15.852 -14.156 -0.488 1 85.69 74 GLN B C 1
ATOM 1726 O O . GLN B 1 74 ? 15.656 -14.992 -1.374 1 85.69 74 GLN B O 1
ATOM 1731 N N . GLU B 1 75 ? 15.039 -13.906 0.601 1 93.31 75 GLU B N 1
ATOM 1732 C CA . GLU B 1 75 ? 13.805 -14.672 0.721 1 93.31 75 GLU B CA 1
ATOM 1733 C C . GLU B 1 75 ? 12.609 -13.766 0.978 1 93.31 75 GLU B C 1
ATOM 1735 O O . GLU B 1 75 ? 12.703 -12.797 1.737 1 93.31 75 GLU B O 1
ATOM 1740 N N . LEU B 1 76 ? 11.57 -14.125 0.274 1 96.5 76 LEU B N 1
ATOM 1741 C CA . LEU B 1 76 ? 10.336 -13.406 0.551 1 96.5 76 LEU B CA 1
ATOM 1742 C C . LEU B 1 76 ? 9.68 -13.922 1.828 1 96.5 76 LEU B C 1
ATOM 1744 O O . LEU B 1 76 ? 9.68 -15.125 2.094 1 96.5 76 LEU B O 1
ATOM 1748 N N . SER B 1 77 ? 9.102 -13.023 2.553 1 96.25 77 SER B N 1
ATOM 1749 C CA . SER B 1 77 ? 8.336 -13.383 3.742 1 96.25 77 SER B CA 1
ATOM 1750 C C . SER B 1 77 ? 7.184 -14.32 3.396 1 96.25 77 SER B C 1
ATOM 1752 O O . SER B 1 77 ? 6.602 -14.227 2.314 1 96.25 77 SER B O 1
ATOM 1754 N N . THR B 1 78 ? 6.867 -15.211 4.344 1 97.44 78 THR B N 1
ATOM 1755 C CA . THR B 1 78 ? 5.695 -16.062 4.172 1 97.44 78 THR B CA 1
ATOM 1756 C C . THR B 1 78 ? 4.445 -15.375 4.715 1 97.44 78 THR B C 1
ATOM 1758 O O . THR B 1 78 ? 3.363 -15.961 4.73 1 97.44 78 THR B O 1
ATOM 1761 N N . ASN B 1 79 ? 4.551 -14.188 5.195 1 96.62 79 ASN B N 1
ATOM 1762 C CA . ASN B 1 79 ? 3.434 -13.391 5.699 1 96.62 79 ASN B CA 1
ATOM 1763 C C . ASN B 1 79 ? 3.031 -12.297 4.711 1 96.62 79 ASN B C 1
ATOM 1765 O O . ASN B 1 79 ? 3.842 -11.438 4.375 1 96.62 79 ASN B O 1
ATOM 1769 N N . VAL B 1 80 ? 1.86 -12.344 4.293 1 97.56 80 VAL B N 1
ATOM 1770 C CA . VAL B 1 80 ? 1.263 -11.32 3.436 1 97.56 80 VAL B CA 1
ATOM 1771 C C . VAL B 1 80 ? 0.282 -10.477 4.246 1 97.56 80 VAL B C 1
ATOM 1773 O O . VAL B 1 80 ? -0.619 -11.008 4.895 1 97.56 80 VAL B O 1
ATOM 1776 N N . THR B 1 81 ? 0.464 -9.219 4.191 1 94.69 81 THR B N 1
ATOM 1777 C CA . THR B 1 81 ? -0.383 -8.305 4.949 1 94.69 81 THR B CA 1
ATOM 1778 C C . THR B 1 81 ? -1.309 -7.531 4.016 1 94.69 81 THR B C 1
ATOM 1780 O O . THR B 1 81 ? -0.899 -7.117 2.93 1 94.69 81 THR B O 1
ATOM 1783 N N . THR B 1 82 ? -2.543 -7.363 4.445 1 92.88 82 THR B N 1
ATOM 1784 C CA . THR B 1 82 ? -3.51 -6.547 3.721 1 92.88 82 THR B CA 1
ATOM 1785 C C . THR B 1 82 ? -4.41 -5.785 4.688 1 92.88 82 THR B C 1
ATOM 1787 O O . THR B 1 82 ? -4.602 -6.211 5.828 1 92.88 82 THR B O 1
ATOM 1790 N N . ARG B 1 83 ? -4.871 -4.703 4.242 1 87 83 ARG B N 1
ATOM 1791 C CA . ARG B 1 83 ? -5.781 -3.918 5.078 1 87 83 ARG B CA 1
ATOM 1792 C C . ARG B 1 83 ? -7.059 -4.691 5.371 1 87 83 ARG B C 1
ATOM 1794 O O . ARG B 1 83 ? -7.527 -5.469 4.531 1 87 83 ARG B O 1
ATOM 1801 N N . GLY B 1 84 ? -7.633 -4.441 6.539 1 83.88 84 GLY B N 1
ATOM 1802 C CA . GLY B 1 84 ? -8.859 -5.105 6.957 1 83.88 84 GLY B CA 1
ATOM 1803 C C . GLY B 1 84 ? -10.094 -4.566 6.27 1 83.88 84 GLY B C 1
ATOM 1804 O O . GLY B 1 84 ? -10.008 -3.643 5.457 1 83.88 84 GLY B O 1
ATOM 1805 N N . PRO B 1 85 ? -11.195 -5.266 6.527 1 75.19 85 PRO B N 1
ATOM 1806 C CA . PRO B 1 85 ? -12.445 -4.93 5.84 1 75.19 85 PRO B CA 1
ATOM 1807 C C . PRO B 1 85 ? -12.914 -3.504 6.129 1 75.19 85 PRO B C 1
ATOM 1809 O O . PRO B 1 85 ? -13.656 -2.92 5.336 1 75.19 85 PRO B O 1
ATOM 1812 N N . GLN B 1 86 ? -12.453 -2.973 7.234 1 68.5 86 GLN B N 1
ATOM 1813 C CA . GLN B 1 86 ? -12.875 -1.621 7.59 1 68.5 86 GLN B CA 1
ATOM 1814 C C . GLN B 1 86 ? -12.289 -0.591 6.629 1 68.5 86 GLN B C 1
ATOM 1816 O O . GLN B 1 86 ? -12.766 0.542 6.555 1 68.5 86 GLN B O 1
ATOM 1821 N N . SER B 1 87 ? -11.148 -0.803 5.902 1 67.31 87 SER B N 1
ATOM 1822 C CA . SER B 1 87 ? -10.461 0.175 5.07 1 67.31 87 SER B CA 1
ATOM 1823 C C . SER B 1 87 ? -10.961 0.126 3.631 1 67.31 87 SER B C 1
ATOM 1825 O O . SER B 1 87 ? -10.844 1.105 2.893 1 67.31 87 SER B O 1
ATOM 1827 N N . TYR B 1 88 ? -11.688 -0.812 3.197 1 68.38 88 TYR B N 1
ATOM 1828 C CA . TYR B 1 88 ? -12.164 -1.052 1.843 1 68.38 88 TYR B CA 1
ATOM 1829 C C . TYR B 1 88 ? -11.008 -1.118 0.855 1 68.38 88 TYR B C 1
ATOM 1831 O O . TYR B 1 88 ? -11.219 -1.142 -0.359 1 68.38 88 TYR B O 1
ATOM 1839 N N . CYS B 1 89 ? -9.75 -1 1.175 1 80.44 89 CYS B N 1
ATOM 1840 C CA . CYS B 1 89 ? -8.578 -1.05 0.314 1 80.44 89 CYS B CA 1
ATOM 1841 C C . CYS B 1 89 ? -7.852 -2.381 0.46 1 80.44 89 CYS B C 1
ATOM 1843 O O . CYS B 1 89 ? -6.93 -2.676 -0.302 1 80.44 89 CYS B O 1
ATOM 1845 N N . GLY B 1 90 ? -8.305 -3.129 1.335 1 85.56 90 GLY B N 1
ATOM 1846 C CA . GLY B 1 90 ? -7.668 -4.422 1.541 1 85.56 90 GLY B CA 1
ATOM 1847 C C . GLY B 1 90 ? -8.039 -5.441 0.483 1 85.56 90 GLY B C 1
ATOM 1848 O O . GLY B 1 90 ? -8.945 -5.211 -0.32 1 85.56 90 GLY B O 1
ATOM 1849 N N . ALA B 1 91 ? -7.34 -6.488 0.422 1 90 91 ALA B N 1
ATOM 1850 C CA . ALA B 1 91 ? -7.559 -7.59 -0.51 1 90 91 ALA B CA 1
ATOM 1851 C C . ALA B 1 91 ? -7.484 -8.938 0.205 1 90 91 ALA B C 1
ATOM 1853 O O . ALA B 1 91 ? -6.48 -9.648 0.098 1 90 91 ALA B O 1
ATOM 1854 N N . PRO B 1 92 ? -8.562 -9.219 0.795 1 92.19 92 PRO B N 1
ATOM 1855 C CA . PRO B 1 92 ? -8.531 -10.5 1.5 1 92.19 92 PRO B CA 1
ATOM 1856 C C . PRO B 1 92 ? -8.242 -11.68 0.571 1 92.19 92 PRO B C 1
ATOM 1858 O O . PRO B 1 92 ? -8.703 -11.695 -0.574 1 92.19 92 PRO B O 1
ATOM 1861 N N . LEU B 1 93 ? -7.48 -12.625 1.085 1 95.62 93 LEU B N 1
ATOM 1862 C CA . LEU B 1 93 ? -7.133 -13.828 0.334 1 95.62 93 LEU B CA 1
ATOM 1863 C C . LEU B 1 93 ? -7.918 -15.031 0.847 1 95.62 93 LEU B C 1
ATOM 1865 O O . LEU B 1 93 ? -8.133 -15.172 2.053 1 95.62 93 LEU B O 1
ATOM 1869 N N . GLU B 1 94 ? -8.297 -15.852 -0.083 1 96.69 94 GLU B N 1
ATOM 1870 C CA . GLU B 1 94 ? -9.016 -17.062 0.3 1 96.69 94 GLU B CA 1
ATOM 1871 C C . GLU B 1 94 ? -8.047 -18.172 0.68 1 96.69 94 GLU B C 1
ATOM 1873 O O . GLU B 1 94 ? -7.191 -18.562 -0.118 1 96.69 94 GLU B O 1
ATOM 1878 N N . VAL B 1 95 ? -8.258 -18.703 1.871 1 97.69 95 VAL B N 1
ATOM 1879 C CA . VAL B 1 95 ? -7.395 -19.766 2.375 1 97.69 95 VAL B CA 1
ATOM 1880 C C . VAL B 1 95 ? -7.562 -21.031 1.519 1 97.69 95 VAL B C 1
ATOM 1882 O O . VAL B 1 95 ? -8.688 -21.391 1.153 1 97.69 95 VAL B O 1
ATOM 1885 N N . GLY B 1 96 ? -6.488 -21.656 1.178 1 98.06 96 GLY B N 1
ATOM 1886 C CA . GLY B 1 96 ? -6.516 -22.891 0.425 1 98.06 96 GLY B CA 1
ATOM 1887 C C . GLY B 1 96 ? -6.379 -22.688 -1.072 1 98.06 96 GLY B C 1
ATOM 1888 O O . GLY B 1 96 ? -6.219 -23.656 -1.824 1 98.06 96 GLY B O 1
ATOM 1889 N N . TYR B 1 97 ? -6.445 -21.547 -1.457 1 97.88 97 TYR B N 1
ATOM 1890 C CA . TYR B 1 97 ? -6.434 -21.281 -2.891 1 97.88 97 TYR B CA 1
ATOM 1891 C C . TYR B 1 97 ? -5.02 -21 -3.381 1 97.88 97 TYR B C 1
ATOM 1893 O O . TYR B 1 97 ? -4.148 -20.625 -2.594 1 97.88 97 TYR B O 1
ATOM 1901 N N . ASP B 1 98 ? -4.828 -21.234 -4.629 1 98.44 98 ASP B N 1
ATOM 1902 C CA . ASP B 1 98 ? -3.59 -21.047 -5.379 1 98.44 98 ASP B CA 1
ATOM 1903 C C . ASP B 1 98 ? -3.631 -19.75 -6.18 1 98.44 98 ASP B C 1
ATOM 1905 O O . ASP B 1 98 ? -4.395 -19.625 -7.137 1 98.44 98 ASP B O 1
ATOM 1909 N N . PHE B 1 99 ? -2.77 -18.781 -5.746 1 98.56 99 PHE B N 1
ATOM 1910 C CA . PHE B 1 99 ? -2.828 -17.453 -6.348 1 98.56 99 PHE B CA 1
ATOM 1911 C C . PHE B 1 99 ? -1.479 -17.062 -6.945 1 98.56 99 PHE B C 1
ATOM 1913 O O . PHE B 1 99 ? -0.434 -17.516 -6.469 1 98.56 99 PHE B O 1
ATOM 1920 N N . LEU B 1 100 ? -1.567 -16.266 -7.992 1 98.69 100 LEU B N 1
ATOM 1921 C CA . LEU B 1 100 ? -0.491 -15.336 -8.336 1 98.69 100 LEU B CA 1
ATOM 1922 C C . LEU B 1 100 ? -0.741 -13.961 -7.734 1 98.69 100 LEU B C 1
ATOM 1924 O O . LEU B 1 100 ? -1.755 -13.328 -8.031 1 98.69 100 LEU B O 1
ATOM 1928 N N . ILE B 1 101 ? 0.179 -13.539 -6.84 1 98.38 101 ILE B N 1
ATOM 1929 C CA . ILE B 1 101 ? 0.003 -12.211 -6.254 1 98.38 101 ILE B CA 1
ATOM 1930 C C . ILE B 1 101 ? 1.268 -11.383 -6.465 1 98.38 101 ILE B C 1
ATOM 1932 O O . ILE B 1 101 ? 2.355 -11.938 -6.648 1 98.38 101 ILE B O 1
ATOM 1936 N N . GLY B 1 102 ? 1.098 -10.109 -6.465 1 96.81 102 GLY B N 1
ATOM 1937 C CA . GLY B 1 102 ? 2.15 -9.102 -6.473 1 96.81 102 GLY B CA 1
ATOM 1938 C C . GLY B 1 102 ? 1.812 -7.875 -5.648 1 96.81 102 GLY B C 1
ATOM 1939 O O . GLY B 1 102 ? 0.639 -7.605 -5.379 1 96.81 102 GLY B O 1
ATOM 1940 N N . GLY B 1 103 ? 2.771 -7.18 -5.312 1 94.31 103 GLY B N 1
ATOM 1941 C CA . GLY B 1 103 ? 2.592 -5.988 -4.5 1 94.31 103 GLY B CA 1
ATOM 1942 C C . GLY B 1 103 ? 3.902 -5.328 -4.109 1 94.31 103 GLY B C 1
ATOM 1943 O O . GLY B 1 103 ? 4.848 -5.301 -4.898 1 94.31 103 GLY B O 1
ATOM 1944 N N . SER B 1 104 ? 3.861 -4.75 -2.912 1 92.38 104 SER B N 1
ATOM 1945 C CA . SER B 1 104 ? 5.031 -4.023 -2.43 1 92.38 104 SER B CA 1
ATOM 1946 C C . SER B 1 104 ? 5.605 -4.672 -1.175 1 92.38 104 SER B C 1
ATOM 1948 O O . SER B 1 104 ? 4.922 -5.449 -0.504 1 92.38 104 SER B O 1
ATOM 1950 N N . LEU B 1 105 ? 6.867 -4.367 -0.958 1 92.81 105 LEU B N 1
ATOM 1951 C CA . LEU B 1 105 ? 7.543 -4.855 0.24 1 92.81 105 LEU B CA 1
ATOM 1952 C C . LEU B 1 105 ? 7.613 -3.766 1.305 1 92.81 105 LEU B C 1
ATOM 1954 O O . LEU B 1 105 ? 7.984 -2.629 1.011 1 92.81 105 LEU B O 1
ATOM 1958 N N . SER B 1 106 ? 7.25 -4.133 2.521 1 89.25 106 SER B N 1
ATOM 1959 C CA . SER B 1 106 ? 7.34 -3.207 3.646 1 89.25 106 SER B CA 1
ATOM 1960 C C . SER B 1 106 ? 8.758 -3.135 4.191 1 89.25 106 SER B C 1
ATOM 1962 O O . SER B 1 106 ? 9.594 -3.984 3.879 1 89.25 106 SER B O 1
ATOM 1964 N N . TRP B 1 107 ? 8.977 -2.189 5.035 1 86.81 107 TRP B N 1
ATOM 1965 C CA . TRP B 1 107 ? 10.297 -1.955 5.613 1 86.81 107 TRP B CA 1
ATOM 1966 C C . TRP B 1 107 ? 10.727 -3.131 6.484 1 86.81 107 TRP B C 1
ATOM 1968 O O . TRP B 1 107 ? 11.922 -3.42 6.609 1 86.81 107 TRP B O 1
ATOM 1978 N N . ASN B 1 108 ? 9.781 -3.836 7.043 1 85.5 108 ASN B N 1
ATOM 1979 C CA . ASN B 1 108 ? 10.07 -4.949 7.938 1 85.5 108 ASN B CA 1
ATOM 1980 C C . ASN B 1 108 ? 10.102 -6.277 7.188 1 85.5 108 ASN B C 1
ATOM 1982 O O . ASN B 1 108 ? 10.172 -7.344 7.805 1 85.5 108 ASN B O 1
ATOM 1986 N N . GLY B 1 109 ? 9.898 -6.227 5.879 1 87.88 109 GLY B N 1
ATOM 1987 C CA . GLY B 1 109 ? 10.031 -7.414 5.043 1 87.88 109 GLY B CA 1
ATOM 1988 C C . GLY B 1 109 ? 8.695 -8.062 4.711 1 87.88 109 GLY B C 1
ATOM 1989 O O . GLY B 1 109 ? 8.633 -8.984 3.902 1 87.88 109 GLY B O 1
ATOM 1990 N N . MET B 1 110 ? 7.648 -7.668 5.352 1 90.5 110 MET B N 1
ATOM 1991 C CA . MET B 1 110 ? 6.34 -8.25 5.07 1 90.5 110 MET B CA 1
ATOM 1992 C C . MET B 1 110 ? 5.879 -7.895 3.658 1 90.5 110 MET B C 1
ATOM 1994 O O . MET B 1 110 ? 6.289 -6.875 3.105 1 90.5 110 MET B O 1
ATOM 1998 N N . LEU B 1 111 ? 5.109 -8.766 3.146 1 96.31 111 LEU B N 1
ATOM 1999 C CA . LEU B 1 111 ? 4.531 -8.516 1.829 1 96.31 111 LEU B CA 1
ATOM 2000 C C . LEU B 1 111 ? 3.225 -7.738 1.946 1 96.31 111 LEU B C 1
ATOM 2002 O O . LEU B 1 111 ? 2.281 -8.188 2.6 1 96.31 111 LEU B O 1
ATOM 2006 N N . ASP B 1 112 ? 3.209 -6.621 1.365 1 93.88 112 ASP B N 1
ATOM 2007 C CA . ASP B 1 112 ? 2 -5.801 1.355 1 93.88 112 ASP B CA 1
ATOM 2008 C C . ASP B 1 112 ? 1.161 -6.078 0.11 1 93.88 112 ASP B C 1
ATOM 2010 O O . ASP B 1 112 ? 1.682 -6.078 -1.008 1 93.88 112 ASP B O 1
ATOM 2014 N N . HIS B 1 113 ? -0.108 -6.281 0.366 1 94.38 113 HIS B N 1
ATOM 2015 C CA . HIS B 1 113 ? -1.036 -6.633 -0.704 1 94.38 113 HIS B CA 1
ATOM 2016 C C . HIS B 1 113 ? -2.334 -5.84 -0.586 1 94.38 113 HIS B C 1
ATOM 2018 O O . HIS B 1 113 ? -2.898 -5.723 0.504 1 94.38 113 HIS B O 1
ATOM 2024 N N . SER B 1 114 ? -2.762 -5.25 -1.604 1 90.12 114 SER B N 1
ATOM 2025 C CA . SER B 1 114 ? -3.99 -4.465 -1.613 1 90.12 114 SER B CA 1
ATOM 2026 C C . SER B 1 114 ? -4.848 -4.793 -2.83 1 90.12 114 SER B C 1
ATOM 2028 O O . SER B 1 114 ? -4.41 -5.512 -3.73 1 90.12 114 SER B O 1
ATOM 2030 N N . LEU B 1 115 ? -5.98 -4.234 -2.844 1 88.12 115 LEU B N 1
ATOM 2031 C CA . LEU B 1 115 ? -6.957 -4.516 -3.889 1 88.12 115 LEU B CA 1
ATOM 2032 C C . LEU B 1 115 ? -6.465 -4.023 -5.246 1 88.12 115 LEU B C 1
ATOM 2034 O O . LEU B 1 115 ? -6.922 -4.492 -6.285 1 88.12 115 LEU B O 1
ATOM 2038 N N . CYS B 1 116 ? -5.5 -3.176 -5.266 1 85.81 116 CYS B N 1
ATOM 2039 C CA . CYS B 1 116 ? -4.992 -2.602 -6.508 1 85.81 116 CYS B CA 1
ATOM 2040 C C . CYS B 1 116 ? -3.758 -3.354 -6.988 1 85.81 116 CYS B C 1
ATOM 2042 O O . CYS B 1 116 ? -3.184 -3.014 -8.023 1 85.81 116 CYS B O 1
ATOM 2044 N N . ASP B 1 117 ? -3.395 -4.32 -6.309 1 91.62 117 ASP B N 1
ATOM 2045 C CA . ASP B 1 117 ? -2.207 -5.094 -6.656 1 91.62 117 ASP B CA 1
ATOM 2046 C C . ASP B 1 117 ? -2.57 -6.312 -7.504 1 91.62 117 ASP B C 1
ATOM 2048 O O . ASP B 1 117 ? -3.75 -6.625 -7.672 1 91.62 117 ASP B O 1
ATOM 2052 N N . LEU B 1 118 ? -1.552 -6.922 -8.047 1 94.25 118 LEU B N 1
ATOM 2053 C CA . LEU B 1 118 ? -1.707 -8.125 -8.852 1 94.25 118 LEU B CA 1
ATOM 2054 C C . LEU B 1 118 ? -2.311 -9.258 -8.031 1 94.25 118 LEU B C 1
ATOM 2056 O O . LEU B 1 118 ? -1.803 -9.594 -6.957 1 94.25 118 LEU B O 1
ATOM 2060 N N . ARG B 1 119 ? -3.383 -9.797 -8.531 1 96.06 119 ARG B N 1
ATOM 2061 C CA . ARG B 1 119 ? -4.02 -10.961 -7.938 1 96.06 119 ARG B CA 1
ATOM 2062 C C . ARG B 1 119 ? -4.75 -11.789 -8.992 1 96.06 119 ARG B C 1
ATOM 2064 O O . ARG B 1 119 ? -5.668 -11.297 -9.648 1 96.06 119 ARG B O 1
ATOM 2071 N N . GLU B 1 120 ? -4.348 -13.008 -9.148 1 96.62 120 GLU B N 1
ATOM 2072 C CA . GLU B 1 120 ? -4.988 -13.922 -10.086 1 96.62 120 GLU B CA 1
ATOM 2073 C C . GLU B 1 120 ? -5.004 -15.352 -9.539 1 96.62 120 GLU B C 1
ATOM 2075 O O . GLU B 1 120 ? -4.004 -15.828 -9 1 96.62 120 GLU B O 1
ATOM 2080 N N . HIS B 1 121 ? -6.215 -15.93 -9.609 1 9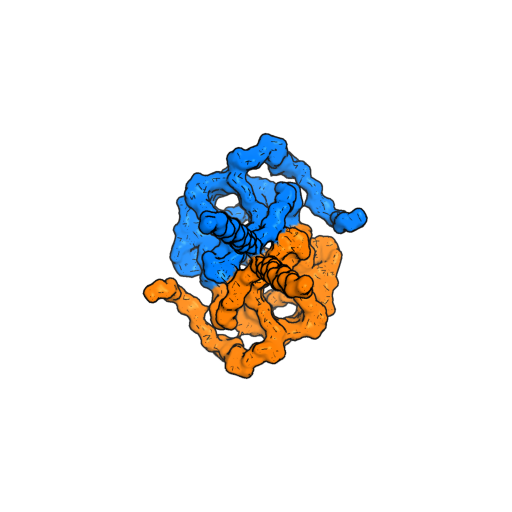7.56 121 HIS B N 1
ATOM 2081 C CA . HIS B 1 121 ? -6.188 -17.375 -9.391 1 97.56 121 HIS B CA 1
ATOM 2082 C C . HIS B 1 121 ? -5.27 -18.062 -10.398 1 97.56 121 HIS B C 1
ATOM 2084 O O . HIS B 1 121 ? -5.367 -17.812 -11.602 1 97.56 121 HIS B O 1
ATOM 2090 N N . TRP B 1 122 ? -4.414 -18.891 -9.898 1 97.94 122 TRP B N 1
ATOM 2091 C CA . TRP B 1 122 ? -3.4 -19.484 -10.758 1 97.94 122 TRP B CA 1
ATOM 2092 C C . TRP B 1 122 ? -4.047 -20.25 -11.906 1 97.94 122 TRP B C 1
ATOM 2094 O O . TRP B 1 122 ? -3.57 -20.203 -13.039 1 97.94 122 TRP B O 1
ATOM 2104 N N . ASP B 1 123 ? -5.176 -20.906 -11.609 1 97.12 123 ASP B N 1
ATOM 2105 C CA . ASP B 1 123 ? -5.828 -21.766 -12.594 1 97.12 123 ASP B CA 1
ATOM 2106 C C . ASP B 1 123 ? -6.492 -20.938 -13.688 1 97.12 123 ASP B C 1
ATOM 2108 O O . ASP B 1 123 ? -6.848 -21.469 -14.742 1 97.12 123 ASP B O 1
ATOM 2112 N N . LEU B 1 124 ? -6.68 -19.688 -13.445 1 96.88 124 LEU B N 1
ATOM 2113 C CA . LEU B 1 124 ? -7.352 -18.828 -14.422 1 96.88 124 LEU B CA 1
ATOM 2114 C C . LEU B 1 124 ? -6.344 -18.203 -15.375 1 96.88 124 LEU B C 1
ATOM 2116 O O . LEU B 1 124 ? -6.727 -17.609 -16.391 1 96.88 124 LEU B O 1
ATOM 2120 N N . LEU B 1 125 ? -5.086 -18.281 -15.07 1 97.44 125 LEU B N 1
ATOM 2121 C CA . LEU B 1 125 ? -4.059 -17.781 -15.977 1 97.44 125 LEU B CA 1
ATOM 2122 C C . LEU B 1 125 ? -3.947 -18.672 -17.219 1 97.44 125 LEU B C 1
ATOM 2124 O O . LEU B 1 125 ? -4.012 -19.891 -17.109 1 97.44 125 LEU B O 1
ATOM 2128 N N . SER B 1 126 ? -3.814 -18.047 -18.344 1 97.12 126 SER B N 1
ATOM 2129 C CA . SER B 1 126 ? -3.629 -18.797 -19.578 1 97.12 126 SER B CA 1
ATOM 2130 C C . SER B 1 126 ? -2.238 -19.422 -19.641 1 97.12 126 SER B C 1
ATOM 2132 O O . SER B 1 126 ? -1.316 -18.969 -18.969 1 97.12 126 SER B O 1
ATOM 2134 N N . PRO B 1 127 ? -2.117 -20.453 -20.453 1 97 127 PRO B N 1
ATOM 2135 C CA . PRO B 1 127 ? -0.788 -21.031 -20.641 1 97 127 PRO B CA 1
ATOM 2136 C C . PRO B 1 127 ? 0.235 -20 -21.141 1 97 127 PRO B C 1
ATOM 2138 O O . PRO B 1 127 ? 1.397 -20.047 -20.734 1 97 127 PRO B O 1
ATOM 2141 N N . ASP B 1 128 ? -0.193 -19.125 -21.984 1 96.19 128 ASP B N 1
ATOM 2142 C CA . ASP B 1 128 ? 0.699 -18.078 -22.484 1 96.19 128 ASP B CA 1
ATOM 2143 C C . ASP B 1 128 ? 1.178 -17.172 -21.344 1 96.19 128 ASP B C 1
ATOM 2145 O O . ASP B 1 128 ? 2.361 -16.828 -21.281 1 96.19 128 ASP B O 1
ATOM 2149 N N . GLU B 1 129 ? 0.281 -16.812 -20.5 1 96.75 129 GLU B N 1
ATOM 2150 C CA . GLU B 1 129 ? 0.63 -15.961 -19.359 1 96.75 129 GLU B CA 1
ATOM 2151 C C . GLU B 1 129 ? 1.618 -16.656 -18.438 1 96.75 129 GLU B C 1
ATOM 2153 O O . GLU B 1 129 ? 2.592 -16.062 -17.984 1 96.75 129 GLU B O 1
ATOM 2158 N N . LYS B 1 130 ? 1.392 -17.906 -18.188 1 97.44 130 LYS B N 1
ATOM 2159 C CA . LYS B 1 130 ? 2.291 -18.688 -17.344 1 97.44 130 LYS B CA 1
ATOM 2160 C C . LYS B 1 130 ? 3.676 -18.797 -17.984 1 97.44 130 LYS B C 1
ATOM 2162 O O . LYS B 1 130 ? 4.688 -18.672 -17.297 1 97.44 130 LYS B O 1
ATOM 2167 N N . ASP B 1 131 ? 3.688 -18.984 -19.25 1 95.88 131 ASP B N 1
ATOM 2168 C CA . ASP B 1 131 ? 4.953 -19.078 -19.969 1 95.88 131 ASP B CA 1
ATOM 2169 C C . ASP B 1 131 ? 5.719 -17.75 -19.891 1 95.88 131 ASP B C 1
ATOM 2171 O O . ASP B 1 131 ? 6.934 -17.75 -19.688 1 95.88 131 ASP B O 1
ATOM 2175 N N . ARG B 1 132 ? 5.012 -16.672 -20.062 1 95.19 132 ARG B N 1
ATOM 2176 C CA . ARG B 1 132 ? 5.648 -15.367 -20.016 1 95.19 132 ARG B CA 1
ATOM 2177 C C . ARG B 1 132 ? 6.195 -15.07 -18.625 1 95.19 132 ARG B C 1
ATOM 2179 O O . ARG B 1 132 ? 7.238 -14.422 -18.484 1 95.19 132 ARG B O 1
ATOM 2186 N N . LEU B 1 133 ? 5.508 -15.5 -17.609 1 95.62 133 LEU B N 1
ATOM 2187 C CA . LEU B 1 133 ? 6.004 -15.367 -16.25 1 95.62 133 LEU B CA 1
ATOM 2188 C C . LEU B 1 133 ? 7.281 -16.172 -16.062 1 95.62 133 LEU B C 1
ATOM 2190 O O . LEU B 1 133 ? 8.258 -15.672 -15.5 1 95.62 133 LEU B O 1
ATOM 2194 N N . MET B 1 134 ? 7.27 -17.453 -16.562 1 92.38 134 MET B N 1
ATOM 2195 C CA . MET B 1 134 ? 8.375 -18.375 -16.375 1 92.38 134 MET B CA 1
ATOM 2196 C C . MET B 1 134 ? 9.633 -17.875 -17.094 1 92.38 134 MET B C 1
ATOM 2198 O O . MET B 1 134 ? 10.742 -18.031 -16.578 1 92.38 134 MET B O 1
ATOM 2202 N N . CYS B 1 135 ? 9.422 -17.203 -18.188 1 89.62 135 CYS B N 1
ATOM 2203 C CA . CYS B 1 135 ? 10.555 -16.75 -18.984 1 89.62 135 CYS B CA 1
ATOM 2204 C C . CYS B 1 135 ? 10.906 -15.305 -18.688 1 89.62 135 CYS B C 1
ATOM 2206 O O . CYS B 1 135 ? 11.828 -14.75 -19.297 1 89.62 135 CYS B O 1
ATOM 2208 N N . LYS B 1 136 ? 10.219 -14.719 -17.734 1 87.31 136 LYS B N 1
ATOM 2209 C CA . LYS B 1 136 ? 10.406 -13.305 -17.438 1 87.31 136 LYS B CA 1
ATOM 2210 C C . LYS B 1 136 ? 10.375 -12.461 -18.719 1 87.31 136 LYS B C 1
ATOM 2212 O O . LYS B 1 136 ? 11.25 -11.625 -18.922 1 87.31 136 LYS B O 1
ATOM 2217 N N . ALA B 1 137 ? 9.375 -12.703 -19.547 1 85.5 137 ALA B N 1
ATOM 2218 C CA . ALA B 1 137 ? 9.273 -12.102 -20.875 1 85.5 137 ALA B CA 1
ATOM 2219 C C . ALA B 1 137 ? 8.477 -10.805 -20.844 1 85.5 137 ALA B C 1
ATOM 2221 O O . ALA B 1 137 ? 7.727 -10.492 -21.766 1 85.5 137 ALA B O 1
ATOM 2222 N N . PHE B 1 138 ? 8.5 -10.164 -19.766 1 89.75 138 PHE B N 1
ATOM 2223 C CA . PHE B 1 138 ? 7.781 -8.898 -19.656 1 89.75 138 PHE B CA 1
ATOM 2224 C C . PHE B 1 138 ? 8.734 -7.723 -19.844 1 89.75 138 PHE B C 1
ATOM 2226 O O . PHE B 1 138 ? 9.836 -7.715 -19.297 1 89.75 138 PHE B O 1
ATOM 2233 N N . LYS B 1 139 ? 8.398 -6.727 -20.734 1 83.81 139 LYS B N 1
ATOM 2234 C CA . LYS B 1 139 ? 9.156 -5.5 -20.969 1 83.81 139 LYS B CA 1
ATOM 2235 C C . LYS B 1 139 ? 8.656 -4.363 -20.078 1 83.81 139 LYS B C 1
ATOM 2237 O O . LYS B 1 139 ? 7.609 -3.775 -20.344 1 83.81 139 LYS B O 1
ATOM 2242 N N . CYS B 1 140 ? 9.211 -4.145 -19.047 1 82.69 140 CYS B N 1
ATOM 2243 C CA . CYS B 1 140 ? 8.773 -3.111 -18.125 1 82.69 140 CYS B CA 1
ATOM 2244 C C . CYS B 1 140 ? 9.469 -1.785 -18.422 1 82.69 140 CYS B C 1
ATOM 2246 O O . CYS B 1 140 ? 9.133 -0.759 -17.828 1 82.69 140 CYS B O 1
ATOM 2248 N N . GLY B 1 141 ? 9.5 -1.375 -19.969 1 59.56 141 GLY B N 1
ATOM 2249 C CA . GLY B 1 141 ? 10.156 -0.193 -20.484 1 59.56 141 GLY B CA 1
ATOM 2250 C C . GLY B 1 141 ? 10.008 1.024 -19.594 1 59.56 141 GLY B C 1
ATOM 2251 O O . GLY B 1 141 ? 9.148 1.052 -18.719 1 59.56 141 GLY B O 1
ATOM 2252 N N . THR B 1 142 ? 10.938 2.027 -19.359 1 50.41 142 THR B N 1
ATOM 2253 C CA . THR B 1 142 ? 10.844 3.451 -19.062 1 50.41 142 THR B CA 1
ATOM 2254 C C . THR B 1 142 ? 9.766 4.113 -19.922 1 50.41 142 THR B C 1
ATOM 2256 O O . THR B 1 142 ? 9.602 5.336 -19.891 1 50.41 142 THR B O 1
ATOM 2259 N N . GLU B 1 143 ? 9.328 3.9 -21.094 1 38 143 GLU B N 1
ATOM 2260 C CA . GLU B 1 143 ? 8.766 4.867 -22.031 1 38 143 GLU B CA 1
ATOM 2261 C C . GLU B 1 143 ? 7.398 5.363 -21.562 1 38 143 GLU B C 1
ATOM 2263 O O . GLU B 1 143 ? 6.504 4.562 -21.281 1 38 143 GLU B O 1
ATOM 2268 N N . ALA B 1 144 ? 7.234 6.555 -20.812 1 32.34 144 ALA B N 1
ATOM 2269 C CA . ALA B 1 144 ? 5.934 7.195 -20.984 1 32.34 144 ALA B CA 1
ATOM 2270 C C . ALA B 1 144 ? 5.398 6.965 -22.391 1 32.34 144 ALA B C 1
ATOM 2272 O O . ALA B 1 144 ? 6.172 6.773 -23.344 1 32.34 144 ALA B O 1
ATOM 2273 N N . CYS B 1 145 ? 4.027 6.508 -22.516 1 29.66 145 CYS B N 1
ATOM 2274 C CA . CYS B 1 145 ? 3.426 6.688 -23.828 1 29.66 145 CYS B CA 1
ATOM 2275 C C . CYS B 1 145 ? 3.986 7.922 -24.531 1 29.66 145 CYS B C 1
ATOM 2277 O O . CYS B 1 145 ? 3.9 9.031 -23.984 1 29.66 145 CYS B O 1
ATOM 2279 N N . SER B 1 146 ? 5.141 7.883 -25.219 1 22.95 146 SER B N 1
ATOM 2280 C CA . SER B 1 146 ? 5.289 8.953 -26.203 1 22.95 146 SER B CA 1
ATOM 2281 C C . SER B 1 146 ? 4.062 9.047 -27.094 1 22.95 146 SER B C 1
ATOM 2283 O O . SER B 1 146 ? 3.455 8.031 -27.438 1 22.95 146 SER B O 1
#

pLDDT: mean 81.28, std 21.32, range [22.95, 98.88]